Protein AF-A0A8H8M2W0-F1 (afdb_monomer_lite)

pLDDT: mean 71.43, std 18.28, range [34.75, 95.56]

Radius of gyration: 39.33 Å; chains: 1; bounding box: 121×61×101 Å

Secondary structure (DSSP, 8-state):
----------GGGS-HHHHHHHHIIIIIHHHHHHHHHHHHHH----S-HHHHHHHHHHHHTTS---HHHHHHHHHHHS-HHHHHHHHHTT--TTSTT--HHHHHHHHHHHHHHHHHHHHT----S---------------------TT-EEEEE-TTSPEEEEEEEEEEE-TTS-EEEEEEETT-SSEEE--GGG-EE--S----S--PPPPPPPP----PPPTTTTSSTTTTS--B-TTT--BSS-GGG-TT---------------------------

Foldseek 3Di:
DPPPPPPPPPVLVVDVVSVVVVCCVVPVLVVLLVVLVVCLQVAADDDALVVSVVSLVVSVVSYPDDQLVSLVSSLVRYDVQLVVVCVVVVNDSNDPPHGSVNSSVSSNVVRVVCVVVVVPPPDDDDPPDDDDDDDDDDPDPLDDDDQQFKKWAQDPVRDIWIWGFHDWDADPVRDIWTFTDTDPDPGTDTDHSVRIDTDPDPPPPDDDDDDDDDDDDDDDDDDPVPPPPVCPVQADAAPPPRDHDDHVVPDPPDDPDDDDDPPDPPDPPDDDDDDDDDDD

Structure (mmCIF, N/CA/C/O backbone):
data_AF-A0A8H8M2W0-F1
#
_entry.id   AF-A0A8H8M2W0-F1
#
loop_
_atom_site.group_PDB
_atom_site.id
_atom_site.type_symbol
_atom_site.label_atom_id
_atom_site.label_alt_id
_atom_site.label_comp_id
_atom_site.label_asym_id
_atom_site.label_entity_id
_atom_site.label_seq_id
_atom_site.pdbx_PDB_ins_code
_atom_site.Cartn_x
_atom_site.Cartn_y
_atom_site.Cartn_z
_atom_site.occupancy
_atom_site.B_iso_or_equiv
_atom_site.auth_seq_id
_atom_site.auth_comp_id
_atom_site.auth_asym_id
_atom_site.auth_atom_id
_atom_site.pdbx_PDB_model_num
ATOM 1 N N . MET A 1 1 ? 30.479 16.681 -42.643 1.00 39.28 1 MET A N 1
ATOM 2 C CA . MET A 1 1 ? 30.450 15.225 -42.399 1.00 39.28 1 MET A CA 1
ATOM 3 C C . MET A 1 1 ? 29.006 14.846 -42.140 1.00 39.28 1 MET A C 1
ATOM 5 O O . MET A 1 1 ? 28.590 14.703 -40.999 1.00 39.28 1 MET A O 1
ATOM 9 N N . GLU A 1 2 ? 28.217 14.818 -43.210 1.00 44.69 2 GLU A N 1
ATOM 10 C CA . GLU A 1 2 ? 26.864 14.272 -43.175 1.00 44.69 2 GLU A CA 1
ATOM 11 C C . GLU A 1 2 ? 27.028 12.756 -43.171 1.00 44.69 2 GLU A C 1
ATOM 13 O O . GLU A 1 2 ? 27.629 12.193 -44.086 1.00 44.69 2 GLU A O 1
ATOM 18 N N . HIS A 1 3 ? 26.615 12.109 -42.083 1.00 46.91 3 HIS A N 1
ATOM 19 C CA . HIS A 1 3 ? 26.623 10.659 -42.016 1.00 46.91 3 HIS A CA 1
ATOM 20 C C . HIS A 1 3 ? 25.597 10.141 -43.015 1.00 46.91 3 HIS A C 1
ATOM 22 O O . HIS A 1 3 ? 24.392 10.270 -42.814 1.00 46.91 3 HIS A O 1
ATOM 28 N N . ASP A 1 4 ? 26.122 9.579 -44.095 1.00 47.59 4 ASP A N 1
ATOM 29 C CA . ASP A 1 4 ? 25.435 8.744 -45.060 1.00 47.59 4 ASP A CA 1
ATOM 30 C C . ASP A 1 4 ? 24.719 7.624 -44.282 1.00 47.59 4 ASP A C 1
ATOM 32 O O . ASP A 1 4 ? 25.326 6.638 -43.852 1.00 47.59 4 ASP A O 1
ATOM 36 N N . ILE A 1 5 ? 23.428 7.825 -43.992 1.00 57.06 5 ILE A N 1
ATOM 37 C CA . ILE A 1 5 ? 22.546 6.796 -43.438 1.00 57.06 5 ILE A CA 1
ATOM 38 C C . ILE A 1 5 ? 22.305 5.828 -44.589 1.00 57.06 5 ILE A C 1
ATOM 40 O O . ILE A 1 5 ? 21.299 5.896 -45.299 1.00 57.06 5 ILE A O 1
ATOM 44 N N . LEU A 1 6 ? 23.293 4.964 -44.816 1.00 47.59 6 LEU A N 1
ATOM 45 C CA . LEU A 1 6 ? 23.221 3.881 -45.774 1.00 47.59 6 LEU A CA 1
ATOM 46 C C . LEU A 1 6 ? 21.911 3.140 -45.526 1.00 47.59 6 LEU A C 1
ATOM 48 O O . LEU A 1 6 ? 21.686 2.581 -44.451 1.00 47.59 6 LEU A O 1
ATOM 52 N N . ARG A 1 7 ? 21.052 3.160 -46.548 1.00 58.56 7 ARG A N 1
ATOM 53 C CA . ARG A 1 7 ? 19.853 2.334 -46.700 1.00 58.56 7 ARG A CA 1
ATOM 54 C C . ARG A 1 7 ? 20.254 0.856 -46.726 1.00 58.56 7 ARG A C 1
ATOM 56 O O . ARG A 1 7 ? 20.148 0.195 -47.755 1.00 58.56 7 ARG A O 1
ATOM 63 N N . GLN A 1 8 ? 20.758 0.328 -45.616 1.00 65.19 8 GLN A N 1
ATOM 64 C CA . GLN A 1 8 ? 20.873 -1.107 -45.436 1.00 65.19 8 GLN A CA 1
ATOM 65 C C . GLN A 1 8 ? 19.447 -1.644 -45.408 1.00 65.19 8 GLN A C 1
ATOM 67 O O . GLN A 1 8 ? 18.651 -1.260 -44.550 1.00 65.19 8 GLN A O 1
ATOM 72 N N . ALA A 1 9 ? 19.107 -2.469 -46.401 1.00 62.19 9 ALA A N 1
ATOM 73 C CA . ALA A 1 9 ? 17.847 -3.189 -46.417 1.00 62.19 9 ALA A CA 1
ATOM 74 C C . ALA A 1 9 ? 17.773 -3.988 -45.119 1.00 62.19 9 ALA A C 1
ATOM 76 O O . ALA A 1 9 ? 18.578 -4.886 -44.882 1.00 62.19 9 ALA A O 1
ATOM 77 N N . VAL A 1 10 ? 16.864 -3.574 -44.246 1.00 75.56 10 VAL A N 1
ATOM 78 C CA . VAL A 1 10 ? 16.735 -4.120 -42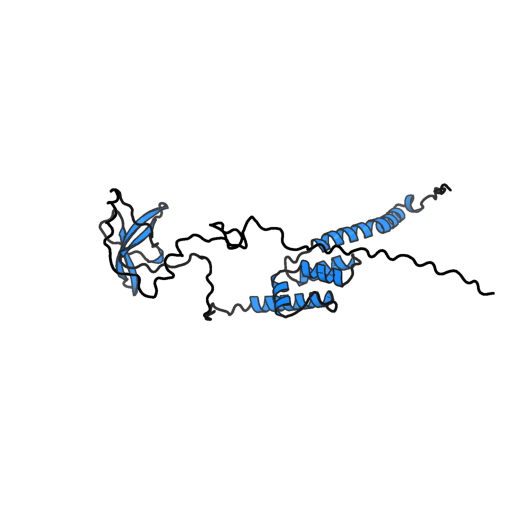.909 1.00 75.56 10 VAL A CA 1
ATOM 79 C C . VAL A 1 10 ? 16.148 -5.528 -43.056 1.00 75.56 10 VAL A C 1
ATOM 81 O O . VAL A 1 10 ? 14.972 -5.643 -43.403 1.00 75.56 10 VAL A O 1
ATOM 84 N N . PRO A 1 11 ? 16.921 -6.609 -42.829 1.00 74.75 11 PRO A N 1
ATOM 85 C CA . PRO A 1 11 ? 16.490 -7.960 -43.198 1.00 74.75 11 PRO A CA 1
ATOM 86 C C . PRO A 1 11 ? 15.238 -8.396 -42.434 1.00 74.75 11 PRO A C 1
ATOM 88 O O . PRO A 1 11 ? 14.405 -9.127 -42.959 1.00 74.75 11 PRO A O 1
ATOM 91 N N . TRP A 1 12 ? 15.070 -7.881 -41.211 1.00 73.19 12 TRP A N 1
ATOM 92 C CA . TRP A 1 12 ? 13.908 -8.163 -40.377 1.00 73.19 12 TRP A CA 1
ATOM 93 C C . TRP A 1 12 ? 12.625 -7.475 -40.834 1.00 73.19 12 TRP A C 1
ATOM 95 O O . TRP A 1 12 ? 11.558 -7.854 -40.377 1.00 73.19 12 TRP A O 1
ATOM 105 N N . LEU A 1 13 ? 12.684 -6.497 -41.741 1.00 78.94 13 LEU A N 1
ATOM 106 C CA . LEU A 1 13 ? 11.487 -5.816 -42.240 1.00 78.94 13 LEU A CA 1
ATOM 107 C C . LEU A 1 13 ? 10.768 -6.614 -43.343 1.00 78.94 13 LEU A C 1
ATOM 109 O O . LEU A 1 13 ? 9.626 -6.310 -43.679 1.00 78.94 13 LEU A O 1
ATOM 113 N N . HIS A 1 14 ? 11.432 -7.631 -43.901 1.00 82.12 14 HIS A N 1
ATOM 114 C CA . HIS A 1 14 ? 10.910 -8.480 -44.977 1.00 82.12 14 HIS A CA 1
ATOM 115 C C . HIS A 1 14 ? 10.469 -9.873 -44.504 1.00 82.12 14 HIS A C 1
ATOM 117 O O . HIS A 1 14 ? 9.910 -10.633 -45.291 1.00 82.12 14 HIS A O 1
ATOM 123 N N . ASP A 1 15 ? 10.673 -10.193 -43.225 1.00 86.12 15 ASP A N 1
ATOM 124 C CA . ASP A 1 15 ? 10.220 -11.429 -42.592 1.00 86.12 15 ASP A CA 1
ATOM 125 C C . ASP A 1 15 ? 9.450 -11.083 -41.315 1.00 86.12 15 ASP A C 1
ATOM 127 O O . ASP A 1 15 ? 9.986 -10.479 -40.387 1.00 86.12 15 ASP A O 1
ATOM 131 N N . VAL A 1 16 ? 8.177 -11.479 -41.270 1.00 85.50 16 VAL A N 1
ATOM 132 C CA . VAL A 1 16 ? 7.265 -11.196 -40.156 1.00 85.50 16 VAL A CA 1
ATOM 133 C C . VAL A 1 16 ? 7.772 -11.793 -38.836 1.00 85.50 16 VAL A C 1
ATOM 135 O O . VAL A 1 16 ? 7.595 -11.178 -37.787 1.00 85.50 16 VAL A O 1
ATOM 138 N N . ASN A 1 17 ? 8.438 -12.950 -38.855 1.00 86.94 17 ASN A N 1
ATOM 139 C CA . ASN A 1 17 ? 8.952 -13.581 -37.636 1.00 86.94 17 ASN A CA 1
ATOM 140 C C . ASN A 1 17 ? 10.194 -12.858 -37.106 1.00 86.94 17 ASN A C 1
ATOM 142 O O . ASN A 1 17 ? 10.297 -12.608 -35.903 1.00 86.94 17 ASN A O 1
ATOM 146 N N . LEU A 1 18 ? 11.119 -12.467 -37.991 1.00 85.75 18 LEU A N 1
ATOM 147 C CA . LEU A 1 18 ? 12.264 -11.639 -37.598 1.00 85.75 18 LEU A CA 1
ATOM 148 C C . LEU A 1 18 ? 11.810 -10.247 -37.136 1.00 85.75 18 LEU A C 1
ATOM 150 O O . LEU A 1 18 ? 12.369 -9.723 -36.171 1.00 85.75 18 LEU A O 1
ATOM 154 N N . PHE A 1 19 ? 10.791 -9.674 -37.788 1.00 87.50 19 PHE A N 1
ATOM 155 C CA . PHE A 1 19 ? 10.175 -8.412 -37.385 1.00 87.50 19 PHE A CA 1
ATOM 156 C C . PHE A 1 19 ? 9.677 -8.492 -35.951 1.00 87.50 19 PHE A C 1
ATOM 158 O O . PHE A 1 19 ? 10.085 -7.680 -35.128 1.00 87.50 19 PHE A O 1
ATOM 165 N N . TRP A 1 20 ? 8.834 -9.479 -35.630 1.00 85.19 20 TRP A N 1
ATOM 166 C CA . TRP A 1 20 ? 8.300 -9.625 -34.277 1.00 85.19 20 TRP A CA 1
ATOM 167 C C . TRP A 1 20 ? 9.388 -9.945 -33.254 1.00 85.19 20 TRP A C 1
ATOM 169 O O . TRP A 1 20 ? 9.313 -9.450 -32.136 1.00 85.19 20 TRP A O 1
ATOM 179 N N . THR A 1 21 ? 10.437 -10.674 -33.639 1.00 86.44 21 THR A N 1
ATOM 180 C CA . THR A 1 21 ? 11.579 -10.952 -32.755 1.00 86.44 21 THR A CA 1
ATOM 181 C C . THR A 1 21 ? 12.335 -9.675 -32.385 1.00 86.44 21 THR A C 1
ATOM 183 O O . THR A 1 21 ? 12.556 -9.411 -31.205 1.00 86.44 21 THR A O 1
ATOM 186 N N . GLU A 1 22 ? 12.716 -8.847 -33.364 1.00 84.44 22 GLU A N 1
ATOM 187 C CA . GLU A 1 22 ? 13.386 -7.568 -33.086 1.00 84.44 22 GLU A CA 1
ATOM 188 C C . GLU A 1 22 ? 12.423 -6.549 -32.457 1.00 84.44 22 GLU A C 1
ATOM 190 O O . GLU A 1 22 ? 12.821 -5.797 -31.571 1.00 84.44 22 GLU A O 1
ATOM 195 N N . PHE A 1 23 ? 11.141 -6.555 -32.824 1.00 83.50 23 PHE A N 1
ATOM 196 C CA . PHE A 1 23 ? 10.124 -5.708 -32.205 1.00 83.50 23 PHE A CA 1
ATOM 197 C C . PHE A 1 23 ? 9.925 -6.053 -30.725 1.00 83.50 23 PHE A C 1
ATOM 199 O O . PHE A 1 23 ? 9.951 -5.161 -29.882 1.00 83.50 23 PHE A O 1
ATOM 206 N N . GLU A 1 24 ? 9.774 -7.329 -30.372 1.00 84.12 24 GLU A N 1
ATOM 207 C CA . GLU A 1 24 ? 9.588 -7.758 -28.984 1.00 84.12 24 GLU A CA 1
ATOM 208 C C . GLU A 1 24 ? 10.872 -7.588 -28.161 1.00 84.12 24 GLU A C 1
ATOM 210 O O . GLU A 1 24 ? 10.817 -7.146 -27.014 1.00 84.12 24 GLU A O 1
ATOM 215 N N . LYS A 1 25 ? 12.039 -7.803 -28.772 1.00 83.00 25 LYS A N 1
ATOM 216 C CA . LYS A 1 25 ? 13.342 -7.497 -28.166 1.00 83.00 25 LYS A CA 1
ATOM 217 C C . LYS A 1 25 ? 13.518 -6.008 -27.863 1.00 83.00 25 LYS A C 1
ATOM 219 O O . LYS A 1 25 ? 14.114 -5.655 -26.852 1.00 83.00 25 LYS A O 1
ATOM 224 N N . ARG A 1 26 ? 13.028 -5.117 -28.733 1.00 77.38 26 ARG A N 1
ATOM 225 C CA . ARG A 1 26 ? 13.187 -3.661 -28.569 1.00 77.38 26 ARG A CA 1
ATOM 226 C C . ARG A 1 26 ? 12.085 -3.027 -27.730 1.00 77.38 26 ARG A C 1
ATOM 228 O O . ARG A 1 26 ? 12.383 -2.143 -26.942 1.00 77.38 26 ARG A O 1
ATOM 235 N N . PHE A 1 27 ? 10.837 -3.451 -27.891 1.00 72.31 27 PHE A N 1
ATOM 236 C CA . PHE A 1 27 ? 9.666 -2.816 -27.276 1.00 72.31 27 PHE A CA 1
ATOM 237 C C . PHE A 1 27 ? 8.963 -3.709 -26.249 1.00 72.31 27 PHE A C 1
ATOM 239 O O . PHE A 1 27 ? 8.374 -3.198 -25.299 1.00 72.31 27 PHE A O 1
ATOM 246 N N . GLY A 1 28 ? 9.059 -5.033 -26.376 1.00 73.00 28 GLY A N 1
ATOM 247 C CA . GLY A 1 28 ? 8.398 -5.979 -25.474 1.00 73.00 28 GLY A CA 1
ATOM 248 C C . GLY A 1 28 ? 8.949 -5.942 -24.049 1.00 73.00 28 GLY A C 1
ATOM 249 O O . GLY A 1 28 ? 8.175 -5.890 -23.091 1.00 73.00 28 GLY A O 1
ATOM 250 N N . GLU A 1 29 ? 10.272 -5.913 -23.883 1.00 67.38 29 GLU A N 1
ATOM 251 C CA . GLU A 1 29 ? 10.896 -5.832 -22.552 1.00 67.38 29 GLU A CA 1
ATOM 252 C C . GLU A 1 29 ? 10.730 -4.452 -21.908 1.00 67.38 29 GLU A C 1
ATOM 254 O O . GLU A 1 29 ? 10.427 -4.355 -20.717 1.00 67.38 29 GLU A O 1
ATOM 259 N N . ILE A 1 30 ? 10.840 -3.379 -22.698 1.00 72.50 30 ILE A N 1
ATOM 260 C CA . ILE A 1 30 ? 10.698 -2.000 -22.211 1.00 72.50 30 ILE A CA 1
ATOM 261 C C . ILE A 1 30 ? 9.280 -1.759 -21.687 1.00 72.50 30 ILE A C 1
ATOM 263 O O . ILE A 1 30 ? 9.099 -1.219 -20.592 1.00 72.50 30 ILE A O 1
ATOM 267 N N . ASP A 1 31 ? 8.257 -2.198 -22.417 1.00 77.75 31 ASP A N 1
ATOM 268 C CA . ASP A 1 31 ? 6.873 -2.044 -21.976 1.00 77.75 31 ASP A CA 1
ATOM 269 C C . ASP A 1 31 ? 6.564 -2.899 -20.745 1.00 77.75 31 ASP A C 1
ATOM 271 O O . ASP A 1 31 ? 5.819 -2.462 -19.865 1.00 77.75 31 ASP A O 1
ATOM 275 N N . ARG A 1 32 ? 7.143 -4.102 -20.636 1.00 82.25 32 ARG A N 1
ATOM 276 C CA . ARG A 1 32 ? 6.993 -4.954 -19.445 1.00 82.25 32 ARG A CA 1
ATOM 277 C C . ARG A 1 32 ? 7.653 -4.318 -18.223 1.00 82.25 32 ARG A C 1
ATOM 279 O O . ARG A 1 32 ? 6.986 -4.178 -17.200 1.00 82.25 32 ARG A O 1
ATOM 286 N N . ALA A 1 33 ? 8.898 -3.857 -18.337 1.00 85.31 33 ALA A N 1
ATOM 287 C CA . ALA A 1 33 ? 9.637 -3.224 -17.244 1.00 85.31 33 ALA A CA 1
ATOM 288 C C . ALA A 1 33 ? 9.006 -1.891 -16.808 1.00 85.31 33 ALA A C 1
ATOM 290 O O . ALA A 1 33 ? 8.845 -1.628 -15.617 1.00 85.31 33 ALA A O 1
ATOM 291 N N . THR A 1 34 ? 8.570 -1.050 -17.750 1.00 85.19 34 THR A N 1
ATOM 292 C CA . THR A 1 34 ? 7.905 0.225 -17.425 1.00 85.19 34 THR A CA 1
ATOM 293 C C . THR A 1 34 ? 6.531 0.020 -16.785 1.00 85.19 34 THR A C 1
ATOM 295 O O . THR A 1 34 ? 6.179 0.740 -15.843 1.00 85.19 34 THR A O 1
ATOM 298 N N . LYS A 1 35 ? 5.754 -0.974 -17.237 1.00 89.19 35 LYS A N 1
ATOM 299 C CA . LYS A 1 35 ? 4.501 -1.380 -16.578 1.00 89.19 35 LYS A CA 1
ATOM 300 C C . LYS A 1 35 ? 4.772 -1.941 -15.184 1.00 89.19 35 LYS A C 1
ATOM 302 O O . LYS A 1 35 ? 4.093 -1.529 -14.242 1.00 89.19 35 LYS A O 1
ATOM 307 N N . ALA A 1 36 ? 5.774 -2.809 -15.040 1.00 88.81 36 ALA A N 1
ATOM 308 C CA . ALA A 1 36 ? 6.184 -3.364 -13.755 1.00 88.81 36 ALA A CA 1
ATOM 309 C C . ALA A 1 36 ? 6.599 -2.256 -12.781 1.00 88.81 36 ALA A C 1
ATOM 311 O O . ALA A 1 36 ? 6.101 -2.225 -11.665 1.00 88.81 36 ALA A O 1
ATOM 312 N N . LEU A 1 37 ? 7.381 -1.270 -13.229 1.00 89.62 37 LEU A N 1
ATOM 313 C CA . LEU A 1 37 ? 7.767 -0.093 -12.446 1.00 89.62 37 LEU A CA 1
ATOM 314 C C . LEU A 1 37 ? 6.577 0.733 -11.966 1.00 89.62 37 LEU A C 1
ATOM 316 O O . LEU A 1 37 ? 6.505 1.103 -10.792 1.00 89.62 37 LEU A O 1
ATOM 320 N N . LYS A 1 38 ? 5.644 1.055 -12.870 1.00 91.25 38 LYS A N 1
ATOM 321 C CA . LYS A 1 38 ? 4.430 1.800 -12.506 1.00 91.25 38 LYS A CA 1
ATOM 322 C C . LYS A 1 38 ? 3.638 1.036 -11.452 1.00 91.25 38 LYS A C 1
ATOM 324 O O . LYS A 1 38 ? 3.218 1.629 -10.460 1.00 91.25 38 LYS A O 1
ATOM 329 N N . LYS A 1 39 ? 3.493 -0.277 -11.641 1.00 92.25 39 LYS A N 1
ATOM 330 C CA . LYS A 1 39 ? 2.784 -1.144 -10.705 1.00 92.25 39 LYS A CA 1
ATOM 331 C C . LYS A 1 39 ? 3.505 -1.218 -9.357 1.00 92.25 39 LYS A C 1
ATOM 333 O O . LYS A 1 39 ? 2.862 -0.950 -8.349 1.00 92.25 39 LYS A O 1
ATOM 338 N N . LEU A 1 40 ? 4.821 -1.443 -9.352 1.00 93.38 40 LEU A N 1
ATOM 339 C CA . LEU A 1 40 ? 5.689 -1.525 -8.172 1.00 93.38 40 LEU A CA 1
ATOM 340 C C . LEU A 1 40 ? 5.610 -0.255 -7.312 1.00 93.38 40 LEU A C 1
ATOM 342 O O . LEU A 1 40 ? 5.425 -0.342 -6.105 1.00 93.38 40 LEU A O 1
ATOM 346 N N . LYS A 1 41 ? 5.644 0.935 -7.929 1.00 90.94 41 LYS A N 1
ATOM 347 C CA . LYS A 1 41 ? 5.517 2.224 -7.215 1.00 90.94 41 LYS A CA 1
ATOM 348 C C . LYS A 1 41 ? 4.140 2.446 -6.587 1.00 90.94 41 LYS A C 1
ATOM 350 O O . LYS A 1 41 ? 4.022 3.160 -5.595 1.00 90.94 41 LYS A O 1
ATOM 355 N N . SER A 1 42 ? 3.097 1.880 -7.189 1.00 92.75 42 SER A N 1
ATOM 356 C CA . SER A 1 42 ? 1.718 1.962 -6.691 1.00 92.75 42 SER A CA 1
ATOM 357 C C . SER A 1 42 ? 1.316 0.778 -5.807 1.00 92.75 42 SER A C 1
ATOM 359 O O . SER A 1 42 ? 0.188 0.750 -5.309 1.00 92.75 42 SER A O 1
ATOM 361 N N . LEU A 1 43 ? 2.210 -0.201 -5.631 1.00 93.31 43 LEU A N 1
ATOM 362 C CA . LEU A 1 43 ? 1.915 -1.439 -4.932 1.00 93.31 43 LEU A CA 1
ATOM 363 C C . LEU A 1 43 ? 1.745 -1.159 -3.440 1.00 93.31 43 LEU A C 1
ATOM 365 O O . LEU A 1 43 ? 2.563 -0.494 -2.806 1.00 93.31 43 LEU A O 1
ATOM 369 N N . LYS A 1 44 ? 0.646 -1.660 -2.884 1.00 93.81 44 LYS A N 1
ATOM 370 C CA . LYS A 1 44 ? 0.324 -1.566 -1.463 1.00 93.81 44 LYS A CA 1
ATOM 371 C C . LYS A 1 44 ? -0.290 -2.879 -1.017 1.00 93.81 44 LYS A C 1
ATOM 373 O O . LYS A 1 44 ? -1.070 -3.472 -1.764 1.00 93.81 44 LYS A O 1
ATOM 378 N N . GLN A 1 45 ? 0.019 -3.294 0.202 1.00 92.56 45 GLN A N 1
ATOM 379 C CA . GLN A 1 45 ? -0.549 -4.488 0.804 1.00 92.56 45 GLN A CA 1
ATOM 380 C C . GLN A 1 45 ? -2.064 -4.314 0.998 1.00 92.56 45 GLN A C 1
ATOM 382 O O . GLN A 1 45 ? -2.513 -3.451 1.754 1.00 92.56 45 GLN A O 1
ATOM 387 N N . LYS A 1 46 ? -2.861 -5.148 0.319 1.00 89.19 46 LYS A N 1
ATOM 388 C CA . LYS A 1 46 ? -4.332 -5.174 0.443 1.00 89.19 46 LYS A CA 1
ATOM 389 C C . LYS A 1 46 ? -4.801 -6.323 1.340 1.00 89.19 46 LYS A C 1
ATOM 391 O O . LYS A 1 46 ? -5.568 -6.098 2.274 1.00 89.19 46 LYS A O 1
ATOM 396 N N . SER A 1 47 ? -4.300 -7.529 1.088 1.00 82.75 47 SER A N 1
ATOM 397 C CA . SER A 1 47 ? -4.639 -8.771 1.794 1.00 82.75 47 SER A CA 1
ATOM 398 C C . SER A 1 47 ? -3.530 -9.165 2.788 1.00 82.75 47 SER A C 1
ATOM 400 O O . SER A 1 47 ? -3.145 -8.333 3.624 1.00 82.75 47 SER A O 1
ATOM 402 N N . SER A 1 48 ? -3.052 -10.412 2.717 1.00 91.19 48 SER A N 1
ATOM 403 C CA . SER A 1 48 ? -1.945 -10.960 3.506 1.00 91.19 48 SER A CA 1
ATOM 404 C C . SER A 1 48 ? -0.602 -10.372 3.058 1.00 91.19 48 SER A C 1
ATOM 406 O O . SER A 1 48 ? -0.460 -9.864 1.938 1.00 91.19 48 SER A O 1
ATOM 408 N N . VAL A 1 49 ? 0.393 -10.416 3.945 1.00 93.19 49 VAL A N 1
ATOM 409 C CA . VAL A 1 49 ? 1.774 -10.062 3.599 1.00 93.19 49 VAL A CA 1
ATOM 410 C C . VAL A 1 49 ? 2.325 -11.004 2.540 1.00 93.19 49 VAL A C 1
ATOM 412 O O . VAL A 1 49 ? 3.031 -10.545 1.648 1.00 93.19 49 VAL A O 1
ATOM 415 N N . GLN A 1 50 ? 1.976 -12.288 2.585 1.00 92.81 50 GLN A N 1
ATOM 416 C CA . GLN A 1 50 ? 2.510 -13.284 1.659 1.00 92.81 50 GLN A CA 1
ATOM 417 C C . GLN A 1 50 ? 2.121 -12.989 0.201 1.00 92.81 50 GLN A C 1
ATOM 419 O O . GLN A 1 50 ? 2.985 -12.976 -0.680 1.00 92.81 50 GLN A O 1
ATOM 424 N N . ASP A 1 51 ? 0.852 -12.652 -0.048 1.00 93.69 51 ASP A N 1
ATOM 425 C CA . ASP A 1 51 ? 0.381 -12.223 -1.373 1.00 93.69 51 ASP A CA 1
ATOM 426 C C . ASP A 1 51 ? 1.151 -10.988 -1.856 1.00 93.69 51 ASP A C 1
ATOM 428 O O . ASP A 1 51 ? 1.625 -10.925 -2.990 1.00 93.69 51 ASP A O 1
ATOM 432 N N . TYR A 1 52 ? 1.323 -10.007 -0.967 1.00 95.56 52 TYR A N 1
ATOM 433 C CA . TYR A 1 52 ? 2.037 -8.775 -1.282 1.00 95.56 52 TYR A CA 1
ATOM 434 C C . TYR A 1 52 ? 3.520 -9.021 -1.591 1.00 95.56 52 TYR A C 1
ATOM 436 O O . TYR A 1 52 ? 4.045 -8.437 -2.537 1.00 95.56 52 TYR A O 1
ATOM 444 N N . VAL A 1 53 ? 4.190 -9.901 -0.842 1.00 94.88 53 VAL A N 1
ATOM 445 C CA . VAL A 1 53 ? 5.599 -10.266 -1.059 1.00 94.88 53 VAL A CA 1
ATOM 446 C C . VAL A 1 53 ? 5.784 -10.927 -2.419 1.00 94.88 53 VAL A C 1
ATOM 448 O O . VAL A 1 53 ? 6.672 -10.523 -3.168 1.00 94.88 53 VAL A O 1
ATOM 451 N N . THR A 1 54 ? 4.940 -11.900 -2.767 1.00 94.75 54 THR A N 1
ATOM 452 C CA . THR A 1 54 ? 5.042 -12.591 -4.063 1.00 94.75 54 THR A CA 1
ATOM 453 C C . THR A 1 54 ? 4.815 -11.633 -5.233 1.00 94.75 54 THR A C 1
ATOM 455 O O . THR A 1 54 ? 5.594 -11.627 -6.189 1.00 94.75 54 THR A O 1
ATOM 458 N N . GLU A 1 55 ? 3.813 -10.753 -5.139 1.00 93.56 55 GLU A N 1
ATOM 459 C CA . GLU A 1 55 ? 3.563 -9.739 -6.162 1.00 93.56 55 GLU A CA 1
ATOM 460 C C . GLU A 1 55 ? 4.732 -8.745 -6.257 1.00 93.56 55 GLU A C 1
ATOM 462 O O . GLU A 1 55 ? 5.195 -8.446 -7.360 1.00 93.56 55 GLU A O 1
ATOM 467 N N . PHE A 1 56 ? 5.272 -8.294 -5.123 1.00 94.94 56 PHE A N 1
ATOM 468 C CA . PHE A 1 56 ? 6.419 -7.388 -5.082 1.00 94.94 56 PHE A CA 1
ATOM 469 C C . PHE A 1 56 ? 7.668 -8.010 -5.717 1.00 94.94 56 PHE A C 1
ATOM 471 O O . PHE A 1 56 ? 8.278 -7.386 -6.582 1.00 94.94 56 PHE A O 1
ATOM 478 N N . GLN A 1 57 ? 8.023 -9.245 -5.347 1.00 93.38 57 GLN A N 1
ATOM 479 C CA . GLN A 1 57 ? 9.183 -9.957 -5.893 1.00 93.38 57 GLN A CA 1
ATOM 480 C C . GLN A 1 57 ? 9.031 -10.226 -7.394 1.00 93.38 57 GLN A C 1
ATOM 482 O O . GLN A 1 57 ? 9.984 -10.036 -8.149 1.00 93.38 57 GLN A O 1
ATOM 487 N N . SER A 1 58 ? 7.824 -10.585 -7.850 1.00 93.00 58 SER A N 1
ATOM 488 C CA . SER A 1 58 ? 7.554 -10.785 -9.278 1.00 93.00 58 SER A CA 1
ATOM 489 C C . SER A 1 58 ? 7.780 -9.509 -10.093 1.00 93.00 58 SER A C 1
ATOM 491 O O . SER A 1 58 ? 8.347 -9.560 -11.178 1.00 93.00 58 SER A O 1
ATOM 493 N N . LEU A 1 59 ? 7.382 -8.349 -9.560 1.00 92.25 59 LEU A N 1
ATOM 494 C CA . LEU A 1 59 ? 7.553 -7.059 -10.223 1.00 92.25 59 LEU A CA 1
ATOM 495 C C . LEU A 1 59 ? 8.992 -6.553 -10.118 1.00 92.25 59 LEU A C 1
ATOM 497 O O . LEU A 1 59 ? 9.495 -5.980 -11.080 1.00 92.25 59 LEU A O 1
ATOM 501 N N . ALA A 1 60 ? 9.653 -6.787 -8.983 1.00 91.69 60 ALA A N 1
ATOM 502 C CA . ALA A 1 60 ? 11.052 -6.442 -8.770 1.00 91.69 60 ALA A CA 1
ATOM 503 C C . ALA A 1 60 ? 11.985 -7.222 -9.709 1.00 91.69 60 ALA A C 1
ATOM 505 O O . ALA A 1 60 ? 12.964 -6.657 -10.173 1.00 91.69 60 ALA A O 1
ATOM 506 N N . ALA A 1 61 ? 11.653 -8.465 -10.078 1.00 90.44 61 ALA A N 1
ATOM 507 C CA . ALA A 1 61 ? 12.449 -9.255 -11.023 1.00 90.44 61 ALA A CA 1
ATOM 508 C C . ALA A 1 61 ? 12.567 -8.614 -12.420 1.00 90.44 61 ALA A C 1
ATOM 510 O O . ALA A 1 61 ? 13.559 -8.819 -13.114 1.00 90.44 61 ALA A O 1
ATOM 511 N N . TYR A 1 62 ? 11.574 -7.818 -12.833 1.00 87.69 62 TYR A N 1
ATOM 512 C CA . TYR A 1 62 ? 11.595 -7.091 -14.110 1.00 87.69 62 TYR A CA 1
ATOM 513 C C . TYR A 1 62 ? 12.256 -5.710 -14.011 1.00 87.69 62 TYR A C 1
ATOM 515 O O . TYR A 1 62 ? 12.298 -4.973 -14.999 1.00 87.69 62 TYR A O 1
ATOM 523 N N . VAL A 1 63 ? 12.722 -5.318 -12.824 1.00 87.88 63 VAL A N 1
ATOM 524 C CA . VAL A 1 63 ? 13.217 -3.974 -12.533 1.00 87.88 63 VAL A CA 1
ATOM 525 C C . VAL A 1 63 ? 14.623 -4.052 -11.948 1.00 87.88 63 VAL A C 1
ATOM 527 O O . VAL A 1 63 ? 14.831 -4.573 -10.862 1.00 87.88 63 VAL A O 1
ATOM 530 N N . ASN A 1 64 ? 15.589 -3.429 -12.622 1.00 85.88 64 ASN A N 1
ATOM 531 C CA . ASN A 1 64 ? 16.977 -3.352 -12.155 1.00 85.88 64 ASN A CA 1
ATOM 532 C C . ASN A 1 64 ? 17.155 -2.254 -11.091 1.00 85.88 64 ASN A C 1
ATOM 534 O O . ASN A 1 64 ? 17.820 -1.248 -11.335 1.00 85.88 64 ASN A O 1
ATOM 538 N N . TYR A 1 65 ? 16.493 -2.392 -9.942 1.00 89.06 65 TYR A N 1
ATOM 539 C CA . TYR A 1 65 ? 16.656 -1.483 -8.804 1.00 89.06 65 TYR A CA 1
ATOM 540 C C . TYR A 1 65 ? 17.620 -2.049 -7.770 1.00 89.06 65 TYR A C 1
ATOM 542 O O . TYR A 1 65 ? 17.726 -3.259 -7.597 1.00 89.06 65 TYR A O 1
ATOM 550 N N . ASP A 1 66 ? 18.292 -1.136 -7.073 1.00 91.81 66 ASP A N 1
ATOM 551 C CA . ASP A 1 66 ? 19.156 -1.475 -5.951 1.00 91.81 66 ASP A CA 1
ATOM 552 C C . ASP A 1 66 ? 18.347 -2.016 -4.761 1.00 91.81 66 ASP A C 1
ATOM 554 O O . ASP A 1 66 ? 17.186 -1.637 -4.561 1.00 91.81 66 ASP A O 1
ATOM 558 N N . ASP A 1 67 ? 18.965 -2.875 -3.950 1.00 90.25 67 ASP A N 1
ATOM 559 C CA . ASP A 1 67 ? 18.299 -3.541 -2.825 1.00 90.25 67 ASP A CA 1
ATOM 560 C C . ASP A 1 67 ? 17.768 -2.528 -1.800 1.00 90.25 67 ASP A C 1
ATOM 562 O O . ASP A 1 67 ? 16.629 -2.646 -1.346 1.00 90.25 67 ASP A O 1
ATOM 566 N N . LEU A 1 68 ? 18.522 -1.457 -1.526 1.00 90.69 68 LEU A N 1
ATOM 567 C CA . LEU A 1 68 ? 18.091 -0.375 -0.634 1.00 90.69 68 LEU A CA 1
ATOM 568 C C . LEU A 1 68 ? 16.850 0.352 -1.171 1.00 90.69 68 LEU A C 1
ATOM 570 O O . LEU A 1 68 ? 15.936 0.698 -0.417 1.00 90.69 68 LEU A O 1
ATOM 574 N N . ALA A 1 69 ? 16.777 0.553 -2.489 1.00 92.38 69 ALA A N 1
ATOM 575 C CA . ALA A 1 69 ? 15.620 1.173 -3.124 1.00 92.38 69 ALA A CA 1
ATOM 576 C C . ALA A 1 69 ? 14.395 0.245 -3.081 1.00 92.38 69 ALA A C 1
ATOM 578 O O . ALA A 1 69 ? 13.281 0.701 -2.804 1.00 92.38 69 ALA A O 1
ATOM 579 N N . LEU A 1 70 ? 14.589 -1.056 -3.326 1.00 92.50 70 LEU A N 1
ATOM 580 C CA . LEU A 1 70 ? 13.535 -2.066 -3.221 1.00 92.50 70 LEU A CA 1
ATOM 581 C C . LEU A 1 70 ? 13.018 -2.180 -1.786 1.00 92.50 70 LEU A C 1
ATOM 583 O O . LEU A 1 70 ? 11.807 -2.155 -1.578 1.00 92.50 70 LEU A O 1
ATOM 587 N N . ARG A 1 71 ? 13.914 -2.205 -0.799 1.00 93.00 71 ARG A N 1
ATOM 588 C CA . ARG A 1 71 ? 13.591 -2.194 0.630 1.00 93.00 71 ARG A CA 1
ATOM 589 C C . ARG A 1 71 ? 12.686 -1.024 1.000 1.00 93.00 71 ARG A C 1
ATOM 591 O O . ARG A 1 71 ? 11.624 -1.219 1.592 1.00 93.00 71 ARG A O 1
ATOM 598 N N . ASP A 1 72 ? 13.077 0.190 0.625 1.00 92.25 72 ASP A N 1
ATOM 599 C CA . ASP A 1 72 ? 12.324 1.399 0.953 1.00 92.25 72 ASP A CA 1
ATOM 600 C C . ASP A 1 72 ? 10.944 1.420 0.277 1.00 92.25 72 ASP A C 1
ATOM 602 O O . ASP A 1 72 ? 9.960 1.874 0.871 1.00 92.25 72 ASP A O 1
ATOM 606 N N . MET A 1 73 ? 10.843 0.927 -0.963 1.00 92.31 73 MET A N 1
ATOM 607 C CA . MET A 1 73 ? 9.557 0.789 -1.655 1.00 92.31 73 MET A CA 1
ATOM 608 C C . MET A 1 73 ? 8.673 -0.278 -1.010 1.00 92.31 73 MET A C 1
ATOM 610 O O . MET A 1 73 ? 7.489 -0.019 -0.780 1.00 92.31 73 MET A O 1
ATOM 614 N N . PHE A 1 74 ? 9.248 -1.433 -0.669 1.00 94.25 74 PHE A N 1
ATOM 615 C CA . PHE A 1 74 ? 8.550 -2.517 0.010 1.00 94.25 74 PHE A CA 1
ATOM 616 C C . PHE A 1 74 ? 7.970 -2.028 1.337 1.00 94.25 74 PHE A C 1
ATOM 618 O O . PHE A 1 74 ? 6.762 -2.147 1.558 1.00 94.25 74 PHE A O 1
ATOM 625 N N . TYR A 1 75 ? 8.801 -1.382 2.164 1.00 93.38 75 TYR A N 1
ATOM 626 C CA . TYR A 1 75 ? 8.395 -0.840 3.456 1.00 93.38 75 TYR A CA 1
ATOM 627 C C . TYR A 1 75 ? 7.281 0.199 3.323 1.00 93.38 75 TYR A C 1
ATOM 629 O O . TYR A 1 75 ? 6.310 0.152 4.072 1.00 93.38 75 TYR A O 1
ATOM 637 N N . LYS A 1 76 ? 7.349 1.113 2.345 1.00 92.62 76 LYS A N 1
ATOM 638 C CA . LYS A 1 76 ? 6.288 2.114 2.120 1.00 92.62 76 LYS A CA 1
ATOM 639 C C . LYS A 1 76 ? 4.928 1.473 1.828 1.00 92.62 76 LYS A C 1
ATOM 641 O O . LYS A 1 76 ? 3.919 1.988 2.319 1.00 92.62 76 LYS A O 1
ATOM 646 N N . GLY A 1 77 ? 4.902 0.376 1.072 1.00 93.12 77 GLY A N 1
ATOM 647 C CA . GLY A 1 77 ? 3.675 -0.320 0.676 1.00 93.12 77 GLY A CA 1
ATOM 648 C C . GLY A 1 77 ? 3.082 -1.273 1.724 1.00 93.12 77 GLY A C 1
ATOM 649 O O . GLY A 1 77 ? 1.924 -1.662 1.566 1.00 93.12 77 GLY A O 1
ATOM 650 N N . LEU A 1 78 ? 3.807 -1.614 2.798 1.00 94.44 78 LEU A N 1
ATOM 651 C CA . LEU A 1 78 ? 3.297 -2.449 3.900 1.00 94.44 78 LEU A CA 1
ATOM 652 C C . LEU A 1 78 ? 2.152 -1.774 4.678 1.00 94.44 78 LEU A C 1
ATOM 654 O O . LEU A 1 78 ? 2.076 -0.542 4.750 1.00 94.44 78 LEU A O 1
ATOM 658 N N . LYS A 1 79 ? 1.284 -2.572 5.314 1.00 93.81 79 LYS A N 1
ATOM 659 C CA . LYS A 1 79 ? 0.265 -2.066 6.250 1.00 93.81 79 LYS A CA 1
ATOM 660 C C . LYS A 1 79 ? 0.904 -1.443 7.489 1.00 93.81 79 LYS A C 1
ATOM 662 O O . LYS A 1 79 ? 1.954 -1.878 7.961 1.00 93.81 79 LYS A O 1
ATOM 667 N N . ASP A 1 80 ? 0.218 -0.449 8.044 1.00 91.62 80 ASP A N 1
ATOM 668 C CA . ASP A 1 80 ? 0.701 0.277 9.217 1.00 91.62 80 ASP A CA 1
ATOM 669 C C . ASP A 1 80 ? 0.811 -0.626 10.447 1.00 91.62 80 ASP A C 1
ATOM 671 O O . ASP A 1 80 ? 1.769 -0.490 11.190 1.00 91.62 80 ASP A O 1
ATOM 675 N N . GLU A 1 81 ? -0.071 -1.610 10.622 1.00 91.12 81 GLU A N 1
ATOM 676 C CA . GLU A 1 81 ? 0.012 -2.582 11.725 1.00 91.12 81 GLU A CA 1
ATOM 677 C C . GLU A 1 81 ? 1.360 -3.314 11.755 1.00 91.12 81 GLU A C 1
ATOM 679 O O . GLU A 1 81 ? 2.004 -3.407 12.800 1.00 91.12 81 GLU A O 1
ATOM 684 N N . ILE A 1 82 ? 1.839 -3.749 10.588 1.00 91.62 82 ILE A N 1
ATOM 685 C CA . ILE A 1 82 ? 3.125 -4.439 10.462 1.00 91.62 82 ILE A CA 1
ATOM 686 C C . ILE A 1 82 ? 4.277 -3.463 10.673 1.00 91.62 82 ILE A C 1
ATOM 688 O O . ILE A 1 82 ? 5.218 -3.784 11.391 1.00 91.62 82 ILE A O 1
ATOM 692 N N . LYS A 1 83 ? 4.191 -2.247 10.118 1.00 92.00 83 LYS A N 1
ATOM 693 C CA . LYS A 1 83 ? 5.195 -1.195 10.354 1.00 92.00 83 LYS A CA 1
ATOM 694 C C . LYS A 1 83 ? 5.319 -0.857 11.842 1.00 92.00 83 LYS A C 1
ATOM 696 O O . LYS A 1 83 ? 6.428 -0.727 12.351 1.00 92.00 83 LYS A O 1
ATOM 701 N N . MET A 1 84 ? 4.195 -0.744 12.550 1.00 89.62 84 MET A N 1
ATOM 702 C CA . MET A 1 84 ? 4.167 -0.469 13.988 1.00 89.62 84 MET A CA 1
ATOM 703 C C . MET A 1 84 ? 4.754 -1.633 14.786 1.00 89.62 84 MET A C 1
ATOM 705 O O . MET A 1 84 ? 5.533 -1.401 15.706 1.00 89.62 84 MET A O 1
ATOM 709 N N . ALA A 1 85 ? 4.443 -2.877 14.416 1.00 89.38 85 ALA A N 1
ATOM 710 C CA . ALA A 1 85 ? 5.036 -4.055 15.042 1.00 89.38 85 ALA A CA 1
ATOM 711 C C . ALA A 1 85 ? 6.553 -4.155 14.787 1.00 89.38 85 ALA A C 1
ATOM 713 O O . ALA A 1 85 ? 7.299 -4.459 15.716 1.00 89.38 85 ALA A O 1
ATOM 714 N N . MET A 1 86 ? 7.029 -3.823 13.579 1.00 89.62 86 MET A N 1
ATOM 715 C CA . MET A 1 86 ? 8.464 -3.739 13.269 1.00 89.62 86 MET A CA 1
ATOM 716 C C . MET A 1 86 ? 9.161 -2.696 14.146 1.00 89.62 86 MET A C 1
ATOM 718 O O . MET A 1 86 ? 10.157 -3.005 14.799 1.00 89.62 86 MET A O 1
ATOM 722 N N . LEU A 1 87 ? 8.600 -1.484 14.223 1.00 88.25 87 LEU A N 1
ATOM 723 C CA . LEU A 1 87 ? 9.126 -0.401 15.060 1.00 88.25 87 LEU A CA 1
ATOM 724 C C . LEU A 1 87 ? 9.112 -0.768 16.550 1.00 88.25 87 LEU A C 1
ATOM 726 O O . LEU A 1 87 ? 10.079 -0.504 17.260 1.00 88.25 87 LEU A O 1
ATOM 730 N N . SER A 1 88 ? 8.043 -1.412 17.028 1.00 88.00 88 SER A N 1
ATOM 731 C CA . SER A 1 88 ? 7.927 -1.867 18.419 1.00 88.00 88 SER A CA 1
ATOM 732 C C . SER A 1 88 ? 8.978 -2.910 18.783 1.00 88.00 88 SER A C 1
ATOM 734 O O . SER A 1 88 ? 9.382 -2.990 19.940 1.00 88.00 88 SER A O 1
ATOM 736 N N . GLN A 1 89 ? 9.401 -3.726 17.822 1.00 85.00 89 GLN A N 1
ATOM 737 C CA . GLN A 1 89 ? 10.437 -4.739 18.007 1.00 85.00 89 GLN A CA 1
ATOM 738 C C . GLN A 1 89 ? 11.848 -4.171 17.784 1.00 85.00 89 GLN A C 1
ATOM 740 O O . GLN A 1 89 ? 12.793 -4.948 17.673 1.00 85.00 89 GLN A O 1
ATOM 745 N N . LEU A 1 90 ? 11.986 -2.837 17.732 1.00 80.50 90 LEU A N 1
ATOM 746 C CA . LEU A 1 90 ? 13.247 -2.114 17.538 1.00 80.50 90 LEU A CA 1
ATOM 747 C C . LEU A 1 90 ? 13.981 -2.508 16.250 1.00 80.50 90 LEU A C 1
ATOM 749 O O . LEU A 1 90 ? 15.206 -2.474 16.186 1.00 80.50 90 LEU A O 1
ATOM 753 N N . PHE A 1 91 ? 13.230 -2.889 15.219 1.00 85.25 91 PHE A N 1
ATOM 754 C CA . PHE A 1 91 ? 13.795 -3.180 13.913 1.00 85.25 91 PHE A CA 1
ATOM 755 C C . PHE A 1 91 ? 13.930 -1.879 13.116 1.00 85.25 91 PHE A C 1
ATOM 757 O O . PHE A 1 91 ? 12.924 -1.315 12.672 1.00 85.25 91 PHE A O 1
ATOM 764 N N . ASP A 1 92 ? 15.163 -1.392 12.945 1.00 82.50 92 ASP A N 1
ATOM 765 C CA . ASP A 1 92 ? 15.422 -0.215 12.120 1.00 82.50 92 ASP A CA 1
ATOM 766 C C . ASP A 1 92 ? 15.553 -0.605 10.640 1.00 82.50 92 ASP A C 1
ATOM 768 O O . ASP A 1 92 ? 16.535 -1.175 10.159 1.00 82.50 92 ASP A O 1
ATOM 772 N N . VAL A 1 93 ? 14.499 -0.283 9.895 1.00 82.12 93 VAL A N 1
ATOM 773 C CA . VAL A 1 93 ? 14.420 -0.520 8.452 1.00 82.12 93 VAL A CA 1
ATOM 774 C C . VAL A 1 93 ? 15.379 0.388 7.676 1.00 82.12 93 VAL A C 1
ATOM 776 O O . VAL A 1 93 ? 15.735 0.067 6.545 1.00 82.12 93 VAL A O 1
ATOM 779 N N . LYS A 1 94 ? 15.788 1.527 8.248 1.00 82.31 94 LYS A N 1
ATOM 780 C CA . LYS A 1 94 ? 16.632 2.520 7.572 1.00 82.31 94 LYS A CA 1
ATOM 781 C C . LYS A 1 94 ? 18.121 2.274 7.751 1.00 82.31 94 LYS A C 1
ATOM 783 O O . LYS A 1 94 ? 18.899 2.925 7.056 1.00 82.31 94 LYS A O 1
ATOM 788 N N . ASP A 1 95 ? 18.514 1.341 8.609 1.00 86.00 95 ASP A N 1
ATOM 789 C CA . ASP A 1 95 ? 19.913 0.961 8.753 1.00 86.00 95 ASP A CA 1
ATOM 790 C C . ASP A 1 95 ? 20.493 0.504 7.413 1.00 86.00 95 ASP A C 1
ATOM 792 O O . ASP A 1 95 ? 19.881 -0.266 6.669 1.00 86.00 95 ASP A O 1
ATOM 796 N N . ASN A 1 96 ? 21.709 0.949 7.098 1.00 79.38 96 ASN A N 1
ATOM 797 C CA . ASN A 1 96 ? 22.392 0.559 5.859 1.00 79.38 96 ASN A CA 1
ATOM 798 C C . ASN A 1 96 ? 22.721 -0.944 5.811 1.00 79.38 96 ASN A C 1
ATOM 800 O O . ASN A 1 96 ? 22.986 -1.473 4.738 1.00 79.38 96 ASN A O 1
ATOM 804 N N . SER A 1 97 ? 22.705 -1.627 6.962 1.00 82.38 97 SER A N 1
ATOM 805 C CA . SER A 1 97 ? 22.895 -3.078 7.059 1.00 82.38 97 SER A CA 1
ATOM 806 C C . SER A 1 97 ? 21.616 -3.878 6.790 1.00 82.38 97 SER A C 1
ATOM 808 O O . SER A 1 97 ? 21.696 -5.094 6.626 1.00 82.38 97 SER A O 1
ATOM 810 N N . THR A 1 98 ? 20.446 -3.236 6.779 1.00 88.19 98 THR A N 1
ATOM 811 C CA . THR A 1 98 ? 19.167 -3.922 6.600 1.00 88.19 98 THR A CA 1
ATOM 812 C C . THR A 1 98 ? 18.884 -4.109 5.113 1.00 88.19 98 THR A C 1
ATOM 814 O O . THR A 1 98 ? 18.595 -3.140 4.408 1.00 88.19 98 THR A O 1
ATOM 817 N N . THR A 1 99 ? 18.940 -5.360 4.654 1.00 92.19 99 THR A N 1
ATOM 818 C CA . THR A 1 99 ? 18.622 -5.775 3.276 1.00 92.19 99 THR A CA 1
ATOM 819 C C . THR A 1 99 ? 17.110 -5.837 3.050 1.00 92.19 99 THR A C 1
ATOM 821 O O . THR A 1 99 ? 16.349 -6.127 3.978 1.00 92.19 99 THR A O 1
ATOM 824 N N . GLY A 1 100 ? 16.657 -5.652 1.808 1.00 89.25 100 GLY A N 1
ATOM 825 C CA . GLY A 1 100 ? 15.255 -5.818 1.414 1.00 89.25 100 GLY A CA 1
ATOM 826 C C . GLY A 1 100 ? 14.656 -7.154 1.866 1.00 89.25 100 GLY A C 1
ATOM 827 O O . GLY A 1 100 ? 13.546 -7.182 2.397 1.00 89.25 100 GLY A O 1
ATOM 828 N N . GLN A 1 101 ? 15.424 -8.242 1.764 1.00 91.00 101 GLN A N 1
ATOM 829 C CA . GLN A 1 101 ? 15.004 -9.571 2.228 1.00 91.00 101 GLN A CA 1
ATOM 830 C C . GLN A 1 101 ? 14.780 -9.648 3.742 1.00 91.00 101 GLN A C 1
ATOM 832 O O . GLN A 1 101 ? 13.791 -10.222 4.179 1.00 91.00 101 GLN A O 1
ATOM 837 N N . MET A 1 102 ? 15.614 -8.991 4.555 1.00 92.06 102 MET A N 1
ATOM 838 C CA . MET A 1 102 ? 15.424 -8.986 6.011 1.00 92.06 102 MET A CA 1
ATOM 839 C C . MET A 1 102 ? 14.100 -8.319 6.402 1.00 92.06 102 MET A C 1
ATOM 841 O O . MET A 1 102 ? 13.431 -8.756 7.337 1.00 92.06 102 MET A O 1
ATOM 845 N N . VAL A 1 103 ? 13.695 -7.274 5.671 1.00 92.44 103 VAL A N 1
ATOM 846 C CA . VAL A 1 103 ? 12.399 -6.609 5.880 1.00 92.44 103 VAL A CA 1
ATOM 847 C C . VAL A 1 103 ? 11.242 -7.512 5.454 1.00 92.44 103 VAL A C 1
ATOM 849 O O . VAL A 1 103 ? 10.215 -7.535 6.131 1.00 92.44 103 VAL A O 1
ATOM 852 N N . VAL A 1 104 ? 11.402 -8.269 4.365 1.00 94.06 104 VAL A N 1
ATOM 853 C CA . VAL A 1 104 ? 10.416 -9.258 3.898 1.00 94.06 104 VAL A CA 1
ATOM 854 C C . VAL A 1 104 ? 10.225 -10.368 4.931 1.00 94.06 104 VAL A C 1
ATOM 856 O O . VAL A 1 104 ? 9.098 -10.593 5.375 1.00 94.06 104 VAL A O 1
ATOM 859 N N . ASP A 1 105 ? 11.312 -10.996 5.378 1.00 93.31 105 ASP A N 1
ATOM 860 C CA . ASP A 1 105 ? 11.283 -12.055 6.390 1.00 93.31 105 ASP A CA 1
ATOM 861 C C . ASP A 1 105 ? 10.651 -11.553 7.688 1.00 93.31 105 ASP A C 1
ATOM 863 O O . ASP A 1 105 ? 9.812 -12.222 8.300 1.00 93.31 105 ASP A O 1
ATOM 867 N N . ARG A 1 106 ? 11.000 -10.323 8.092 1.00 92.06 106 ARG A N 1
ATOM 868 C CA . ARG A 1 106 ? 10.429 -9.730 9.296 1.00 92.06 106 ARG A CA 1
ATOM 869 C C . ARG A 1 106 ? 8.940 -9.437 9.147 1.00 92.06 106 ARG A C 1
ATOM 871 O O . ARG A 1 106 ? 8.197 -9.648 10.104 1.00 92.06 106 ARG A O 1
ATOM 878 N N . ALA A 1 107 ? 8.499 -8.981 7.975 1.00 93.00 107 ALA A N 1
ATOM 879 C CA . ALA A 1 107 ? 7.087 -8.738 7.698 1.00 93.00 107 ALA A CA 1
ATOM 880 C C . ALA A 1 107 ? 6.270 -10.030 7.784 1.00 93.00 107 ALA A C 1
ATOM 882 O O . ALA A 1 107 ? 5.207 -10.025 8.399 1.00 93.00 107 ALA A O 1
ATOM 883 N N . LEU A 1 108 ? 6.782 -11.130 7.226 1.00 93.88 108 LEU A N 1
ATOM 884 C CA . LEU A 1 108 ? 6.125 -12.439 7.270 1.00 93.88 108 LEU A CA 1
ATOM 885 C C . LEU A 1 108 ? 6.027 -12.986 8.697 1.00 93.88 108 LEU A C 1
ATOM 887 O O . LEU A 1 108 ? 4.972 -13.469 9.104 1.00 93.88 108 LEU A O 1
ATOM 891 N N . LEU A 1 109 ? 7.099 -12.858 9.483 1.00 92.75 109 LEU A N 1
ATOM 892 C CA . LEU A 1 109 ? 7.098 -13.283 10.884 1.00 92.75 109 LEU A CA 1
ATOM 893 C C . LEU A 1 109 ? 6.068 -12.501 11.710 1.00 92.75 109 LEU A C 1
ATOM 895 O O . LEU A 1 109 ? 5.375 -13.071 12.552 1.00 92.75 109 LEU A O 1
ATOM 899 N N . ILE A 1 110 ? 5.953 -11.195 11.464 1.00 91.69 110 ILE A N 1
ATOM 900 C CA . ILE A 1 110 ? 4.950 -10.356 12.120 1.00 91.69 110 ILE A CA 1
ATOM 901 C C . ILE A 1 110 ? 3.536 -10.740 11.679 1.00 91.69 110 ILE A C 1
ATOM 903 O O . ILE A 1 110 ? 2.670 -10.801 12.542 1.00 91.69 110 ILE A O 1
ATOM 907 N N . ASP A 1 111 ? 3.297 -11.019 10.394 1.00 92.06 111 ASP A N 1
ATOM 908 C CA . ASP A 1 111 ? 1.981 -11.456 9.893 1.00 92.06 111 ASP A CA 1
ATOM 909 C C . ASP A 1 111 ? 1.532 -12.732 10.613 1.00 92.06 111 ASP A C 1
ATOM 911 O O . ASP A 1 111 ? 0.460 -12.771 11.211 1.00 92.06 111 ASP A O 1
ATOM 915 N N . GLN A 1 112 ? 2.421 -13.727 10.692 1.00 91.50 112 GLN A N 1
ATOM 916 C CA . GLN A 1 112 ? 2.167 -14.971 11.417 1.00 91.50 112 GLN A CA 1
ATOM 917 C C . GLN A 1 112 ? 1.851 -14.721 12.899 1.00 91.50 112 GLN A C 1
ATOM 919 O O . GLN A 1 112 ? 0.929 -15.317 13.458 1.00 91.50 112 GLN A O 1
ATOM 924 N N . HIS A 1 113 ? 2.602 -13.831 13.549 1.00 88.06 113 HIS A N 1
ATOM 925 C CA . HIS A 1 113 ? 2.366 -13.477 14.945 1.00 88.06 113 HIS A CA 1
ATOM 926 C C . HIS A 1 113 ? 1.037 -12.721 15.121 1.00 88.06 113 HIS A C 1
ATOM 928 O O . HIS A 1 113 ? 0.294 -12.983 16.061 1.00 88.06 113 HIS A O 1
ATOM 934 N N . LEU A 1 114 ? 0.690 -11.805 14.218 1.00 86.81 114 LEU A N 1
ATOM 935 C CA . LEU A 1 114 ? -0.587 -11.090 14.257 1.00 86.81 114 LEU A CA 1
ATOM 936 C C . LEU A 1 114 ? -1.767 -12.047 14.071 1.00 86.81 114 LEU A C 1
ATOM 938 O O . LEU A 1 114 ? -2.736 -11.950 14.820 1.00 86.81 114 LEU A O 1
ATOM 942 N N . GLU A 1 115 ? -1.674 -13.008 13.154 1.00 85.50 115 GLU A N 1
ATOM 943 C CA . GLU A 1 115 ? -2.707 -14.028 12.956 1.00 85.50 115 GLU A CA 1
ATOM 944 C C . GLU A 1 115 ? -2.893 -14.901 14.205 1.00 85.50 115 GLU A C 1
ATOM 946 O O . GLU A 1 115 ? -4.022 -15.069 14.676 1.00 85.50 115 GLU A O 1
ATOM 951 N N . GLN A 1 116 ? -1.796 -15.377 14.805 1.00 83.69 116 GLN A N 1
ATOM 952 C CA . GLN A 1 116 ? -1.829 -16.184 16.032 1.00 83.69 116 GLN A CA 1
ATOM 953 C C . GLN A 1 116 ? -2.471 -15.438 17.208 1.00 83.69 116 GLN A C 1
ATOM 955 O O . GLN A 1 116 ? -3.284 -16.005 17.940 1.00 83.69 116 GLN A O 1
ATOM 960 N N . PHE A 1 117 ? -2.151 -14.154 17.375 1.00 76.69 117 PHE A N 1
ATOM 961 C CA . PHE A 1 117 ? -2.712 -13.332 18.448 1.00 76.69 117 PHE A CA 1
ATOM 962 C C . PHE A 1 117 ? -4.133 -12.839 18.140 1.00 76.69 117 PHE A C 1
ATOM 964 O O . PHE A 1 117 ? -4.926 -12.667 19.064 1.00 76.69 117 PHE A O 1
ATOM 971 N N . SER A 1 118 ? -4.505 -12.687 16.865 1.00 71.12 118 SER A N 1
ATOM 972 C CA . SER A 1 118 ? -5.886 -12.381 16.465 1.00 71.12 118 SER A CA 1
ATOM 973 C C . SER A 1 118 ? -6.849 -13.532 16.787 1.00 71.12 118 SER A C 1
ATOM 975 O O . SER A 1 118 ? -7.971 -13.290 17.231 1.00 71.12 118 SER A O 1
ATOM 977 N N . GLY A 1 119 ? -6.392 -14.786 16.653 1.00 58.59 119 GLY A N 1
ATOM 978 C CA . GLY A 1 119 ? -7.150 -15.988 17.022 1.00 58.59 119 GLY A CA 1
ATOM 979 C C . GLY A 1 119 ? -7.253 -16.222 18.535 1.00 58.59 119 GLY A C 1
ATOM 980 O O . GLY A 1 119 ? -8.138 -16.942 19.000 1.00 58.59 119 GLY A O 1
ATOM 981 N N . HIS A 1 120 ? -6.390 -15.574 19.320 1.00 52.09 120 HIS A N 1
ATOM 982 C CA . HIS A 1 120 ? -6.395 -15.573 20.782 1.00 52.09 120 HIS A CA 1
ATOM 983 C C . HIS A 1 120 ? -6.663 -14.173 21.338 1.00 52.09 120 HIS A C 1
ATOM 985 O O . HIS A 1 120 ? -5.946 -13.674 22.205 1.00 52.09 120 HIS A O 1
ATOM 991 N N . SER A 1 121 ? -7.778 -13.563 20.926 1.00 48.69 121 SER A N 1
ATOM 992 C CA . SER A 1 121 ? -8.424 -12.522 21.733 1.00 48.69 121 SER A CA 1
ATOM 993 C C . SER A 1 121 ? -9.015 -13.145 23.014 1.00 48.69 121 SER A C 1
ATOM 995 O O . SER A 1 121 ? -10.223 -13.221 23.211 1.00 48.69 121 SER A O 1
ATOM 997 N N . ILE A 1 122 ? -8.135 -13.629 23.894 1.00 49.41 122 ILE A N 1
ATOM 998 C CA . ILE A 1 122 ? -8.380 -13.839 25.321 1.00 49.41 122 ILE A CA 1
ATOM 999 C C . ILE A 1 122 ? -7.759 -12.633 26.022 1.00 49.41 122 ILE A C 1
ATOM 1001 O O . ILE A 1 122 ? -6.773 -12.731 26.741 1.00 49.41 122 ILE A O 1
ATOM 1005 N N . PHE A 1 123 ? -8.294 -11.448 25.751 1.00 42.19 123 PHE A N 1
ATOM 1006 C CA . PHE A 1 123 ? -8.165 -10.353 26.697 1.00 42.19 123 PHE A CA 1
ATOM 1007 C C . PHE A 1 123 ? -9.467 -9.573 26.695 1.00 42.19 123 PHE A C 1
ATOM 1009 O O . PHE A 1 123 ? -9.695 -8.614 25.955 1.00 42.19 123 PHE A O 1
ATOM 1016 N N . GLU A 1 124 ? -10.344 -10.079 27.557 1.00 45.75 124 GLU A N 1
ATOM 1017 C CA . GLU A 1 124 ? -11.286 -9.280 28.309 1.00 45.75 124 GLU A CA 1
ATOM 1018 C C . GLU A 1 124 ? -10.680 -7.928 28.685 1.00 45.75 124 GLU A C 1
ATOM 1020 O O . GLU A 1 124 ? -9.529 -7.791 29.099 1.00 45.75 124 GLU A O 1
ATOM 1025 N N . LYS A 1 125 ? -11.528 -6.916 28.566 1.00 44.34 125 LYS A N 1
ATOM 1026 C CA . LYS A 1 125 ? -11.339 -5.571 29.085 1.00 44.34 125 LYS A CA 1
ATOM 1027 C C . LYS A 1 125 ? -10.893 -5.633 30.551 1.00 44.34 125 LYS A C 1
ATOM 1029 O O . LYS A 1 125 ? -11.739 -5.774 31.421 1.00 44.34 125 LYS A O 1
ATOM 1034 N N . ASN A 1 126 ? -9.601 -5.474 30.822 1.00 43.19 126 ASN A N 1
ATOM 1035 C CA . ASN A 1 126 ? -9.089 -5.095 32.138 1.00 43.19 126 ASN A CA 1
ATOM 1036 C C . ASN A 1 126 ? -7.775 -4.320 31.986 1.00 43.19 126 ASN A C 1
ATOM 1038 O O . ASN A 1 126 ? -6.680 -4.837 32.181 1.00 43.19 126 ASN A O 1
ATOM 1042 N N . THR A 1 127 ? -7.894 -3.035 31.651 1.00 38.34 127 THR A N 1
ATOM 1043 C CA . THR A 1 127 ? -6.843 -2.040 31.889 1.00 38.34 127 THR A CA 1
ATOM 1044 C C . THR A 1 127 ? -7.218 -1.244 33.138 1.00 38.34 127 THR A C 1
ATOM 1046 O O . THR A 1 127 ? -7.767 -0.146 33.057 1.00 38.34 127 THR A O 1
ATOM 1049 N N . SER A 1 128 ? -6.958 -1.809 34.314 1.00 50.09 128 SER A N 1
ATOM 1050 C CA . SER A 1 128 ? -6.884 -1.041 35.555 1.00 50.09 128 SER A CA 1
ATOM 1051 C C . SER A 1 128 ? -5.433 -0.622 35.777 1.00 50.09 128 SER A C 1
ATOM 1053 O O . SER A 1 128 ? -4.669 -1.308 36.451 1.00 50.09 128 SER A O 1
ATOM 1055 N N . SER A 1 129 ? -5.048 0.518 35.214 1.00 38.03 129 SER A N 1
ATOM 1056 C CA . SER A 1 129 ? -3.912 1.282 35.724 1.00 38.03 129 SER A CA 1
ATOM 1057 C C . SER A 1 129 ? -4.258 2.759 35.657 1.00 38.03 129 SER A C 1
ATOM 1059 O O . SER A 1 129 ? -4.330 3.356 34.583 1.00 38.03 129 SER A O 1
ATOM 1061 N N . SER A 1 130 ? -4.500 3.329 36.829 1.00 47.62 130 SER A N 1
ATOM 1062 C CA . SER A 1 130 ? -4.599 4.759 37.057 1.00 47.62 130 SER A CA 1
ATOM 1063 C C . SER A 1 130 ? -3.400 5.480 36.441 1.00 47.62 130 SER A C 1
ATOM 1065 O O . SER A 1 130 ? -2.264 5.232 36.844 1.00 47.62 130 SER A O 1
ATOM 1067 N N . LYS A 1 131 ? -3.661 6.373 35.484 1.00 44.66 131 LYS A N 1
ATOM 1068 C CA . LYS A 1 131 ? -3.014 7.686 35.348 1.00 44.66 131 LYS A CA 1
ATOM 1069 C C . LYS A 1 131 ? -3.701 8.490 34.243 1.00 44.66 131 LYS A C 1
ATOM 1071 O O . LYS A 1 131 ? -3.726 8.113 33.077 1.00 44.66 131 LYS A O 1
ATOM 1076 N N . ASP A 1 132 ? -4.291 9.579 34.704 1.00 46.41 132 ASP A N 1
ATOM 1077 C CA . ASP A 1 132 ? -4.840 10.752 34.033 1.00 46.41 132 ASP A CA 1
ATOM 1078 C C . ASP A 1 132 ? -4.516 10.933 32.539 1.00 46.41 132 ASP A C 1
ATOM 1080 O O . ASP A 1 132 ? -3.438 11.402 32.174 1.00 46.41 132 ASP A O 1
ATOM 1084 N N . ARG A 1 133 ? -5.512 10.697 31.670 1.00 37.97 133 ARG A N 1
ATOM 1085 C CA . ARG A 1 133 ? -5.702 11.484 30.438 1.00 37.97 133 ARG A CA 1
ATOM 1086 C C . ARG A 1 133 ? -7.121 11.320 29.889 1.00 37.97 133 ARG A C 1
ATOM 1088 O O . ARG A 1 133 ? -7.575 10.211 29.635 1.00 37.97 133 ARG A O 1
ATOM 1095 N N . ALA A 1 134 ? -7.819 12.439 29.723 1.00 45.97 134 ALA A N 1
ATOM 1096 C CA . ALA A 1 134 ? -9.206 12.506 29.269 1.00 45.97 134 ALA A CA 1
ATOM 1097 C C . ALA A 1 134 ? -9.406 11.955 27.841 1.00 45.97 134 ALA A C 1
ATOM 1099 O O . ALA A 1 134 ? -8.642 12.332 26.947 1.00 45.97 134 ALA A O 1
ATOM 1100 N N . PRO A 1 135 ? -10.471 11.168 27.589 1.00 38.78 135 PRO A N 1
ATOM 1101 C CA . PRO A 1 135 ? -10.982 10.938 26.248 1.00 38.78 135 PRO A CA 1
ATOM 1102 C C . PRO A 1 135 ? -12.353 11.600 26.019 1.00 38.78 135 PRO A C 1
ATOM 1104 O O . PRO A 1 135 ? -13.173 11.760 26.922 1.00 38.78 135 PRO A O 1
ATOM 1107 N N . ALA A 1 136 ? -12.562 11.990 24.763 1.00 34.75 136 ALA A N 1
ATOM 1108 C CA . ALA A 1 136 ? -13.781 12.543 24.181 1.00 34.75 136 ALA A CA 1
ATOM 1109 C C . ALA A 1 136 ? -15.003 11.596 24.312 1.00 34.75 136 ALA A C 1
ATOM 1111 O O . ALA A 1 136 ? -14.828 10.388 24.497 1.00 34.75 136 ALA A O 1
ATOM 1112 N N . PRO A 1 137 ? -16.247 12.112 24.215 1.00 38.28 137 PRO A N 1
ATOM 1113 C CA . PRO A 1 137 ? -17.432 11.394 24.667 1.00 38.28 137 PRO A CA 1
ATOM 1114 C C . PRO A 1 137 ? -17.860 10.325 23.659 1.00 38.28 137 PRO A C 1
ATOM 1116 O O . PRO A 1 137 ? -18.272 10.625 22.540 1.00 38.28 137 PRO A O 1
ATOM 1119 N N . THR A 1 138 ? -17.814 9.064 24.083 1.00 39.31 138 THR A N 1
ATOM 1120 C CA . THR A 1 138 ? -18.556 7.977 23.440 1.00 39.31 138 THR A CA 1
ATOM 1121 C C . THR A 1 138 ? -19.813 7.718 24.266 1.00 39.31 138 THR A C 1
ATOM 1123 O O . THR A 1 138 ? -19.766 7.301 25.421 1.00 39.31 138 THR A O 1
ATOM 1126 N N . ASN A 1 139 ? -20.956 8.055 23.674 1.00 43.34 139 ASN A N 1
ATOM 1127 C CA . ASN A 1 139 ? -22.280 7.911 24.264 1.00 43.34 139 ASN A CA 1
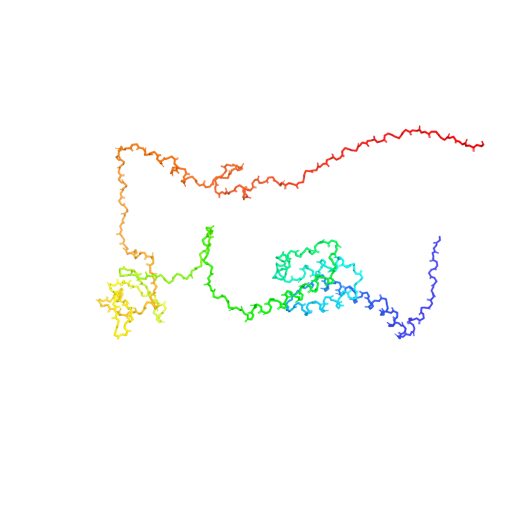ATOM 1128 C C . ASN A 1 139 ? -22.640 6.429 24.381 1.00 43.34 139 ASN A C 1
ATOM 1130 O O . ASN A 1 139 ? -23.087 5.830 23.410 1.00 43.34 139 ASN A O 1
ATOM 1134 N N . ASN A 1 140 ? -22.447 5.843 25.558 1.00 44.53 140 ASN A N 1
ATOM 1135 C CA . ASN A 1 140 ? -23.178 4.658 26.014 1.00 44.53 140 ASN A CA 1
ATOM 1136 C C . ASN A 1 140 ? -23.186 4.621 27.546 1.00 44.53 140 ASN A C 1
ATOM 1138 O O . ASN A 1 140 ? -22.807 3.645 28.192 1.00 44.53 140 ASN A O 1
ATOM 1142 N N . THR A 1 141 ? -23.633 5.721 28.143 1.00 43.88 141 THR A N 1
ATOM 1143 C CA . THR A 1 141 ? -24.013 5.751 29.550 1.00 43.88 141 THR A CA 1
ATOM 1144 C C . THR A 1 141 ? -25.413 5.154 29.626 1.00 43.88 141 THR A C 1
ATOM 1146 O O . THR A 1 141 ? -26.384 5.783 29.213 1.00 43.88 141 THR A O 1
ATOM 1149 N N . ARG A 1 142 ? -25.559 3.921 30.122 1.00 53.53 142 ARG A N 1
ATOM 1150 C CA . ARG A 1 142 ? -26.867 3.462 30.607 1.00 53.53 142 ARG A CA 1
ATOM 1151 C C . ARG A 1 142 ? -27.146 4.260 31.875 1.00 53.53 142 ARG A C 1
ATOM 1153 O O . ARG A 1 142 ? -26.729 3.874 32.963 1.00 53.53 142 ARG A O 1
ATOM 1160 N N . GLU A 1 143 ? -27.732 5.435 31.697 1.00 60.81 143 GLU A N 1
ATOM 1161 C CA . GLU A 1 143 ? -27.974 6.384 32.774 1.00 60.81 143 GLU A CA 1
ATOM 1162 C C . GLU A 1 143 ? -28.855 5.742 33.843 1.00 60.81 143 GLU A C 1
ATOM 1164 O O . GLU A 1 143 ? -29.892 5.132 33.566 1.00 60.81 143 GLU A O 1
ATOM 1169 N N . LYS A 1 144 ? -28.391 5.826 35.089 1.00 66.56 144 LYS A N 1
ATOM 1170 C CA . LYS A 1 144 ? -29.074 5.260 36.245 1.00 66.56 144 LYS A CA 1
ATOM 1171 C C . LYS A 1 144 ? -30.295 6.128 36.565 1.00 66.56 144 LYS A C 1
ATOM 1173 O O . LYS A 1 144 ? -30.169 7.140 37.244 1.00 66.56 144 LYS A O 1
ATOM 1178 N N . LEU A 1 145 ? -31.457 5.726 36.058 1.00 73.56 145 LEU A N 1
ATOM 1179 C CA . LEU A 1 145 ? -32.739 6.383 36.312 1.00 73.56 145 LEU A CA 1
ATOM 1180 C C . LEU A 1 145 ? -33.174 6.187 37.773 1.00 73.56 145 LEU A C 1
ATOM 1182 O O . LEU A 1 145 ? -33.230 5.057 38.264 1.00 73.56 145 LEU A O 1
ATOM 1186 N N . SER A 1 146 ? -33.486 7.287 38.454 1.00 76.12 146 SER A N 1
ATOM 1187 C CA . SER A 1 146 ? -33.923 7.334 39.853 1.00 76.12 146 SER A CA 1
ATOM 1188 C C . SER A 1 146 ? -35.370 7.829 39.971 1.00 76.12 146 SER A C 1
ATOM 1190 O O . SER A 1 146 ? -35.936 8.409 39.043 1.00 76.12 146 SER A O 1
ATOM 1192 N N . SER A 1 147 ? -36.009 7.587 41.119 1.00 74.62 147 SER A N 1
ATOM 1193 C CA . SER A 1 147 ? -37.347 8.124 41.400 1.00 74.62 147 SER A CA 1
ATOM 1194 C C . SER A 1 147 ? -37.324 9.652 41.339 1.00 74.62 147 SER A C 1
ATOM 1196 O O . SER A 1 147 ? -36.497 10.279 41.996 1.00 74.62 147 SER A O 1
ATOM 1198 N N . GLY A 1 148 ? -38.240 10.244 40.579 1.00 75.81 148 GLY A N 1
ATOM 1199 C CA . GLY A 1 148 ? -38.308 11.682 40.338 1.00 75.81 148 GLY A CA 1
ATOM 1200 C C . GLY A 1 148 ? -37.757 12.128 38.983 1.00 75.81 148 GLY A C 1
ATOM 1201 O O . GLY A 1 148 ? -38.073 13.246 38.572 1.00 75.81 148 GLY A O 1
ATOM 1202 N N . ASP A 1 149 ? -37.021 11.272 38.268 1.00 81.38 149 ASP A N 1
ATOM 1203 C CA . ASP A 1 149 ? -36.465 11.621 36.961 1.00 81.38 149 ASP A CA 1
ATOM 1204 C C . ASP A 1 149 ? -37.559 11.722 35.889 1.00 81.38 149 ASP A C 1
ATOM 1206 O O . ASP A 1 149 ? -38.498 10.914 35.828 1.00 81.38 149 ASP A O 1
ATOM 1210 N N . ALA A 1 150 ? -37.423 12.734 35.029 1.00 85.81 150 ALA A N 1
ATOM 1211 C CA . ALA A 1 150 ? -38.209 12.849 33.812 1.00 85.81 150 ALA A CA 1
ATOM 1212 C C . ALA A 1 150 ? -37.696 11.826 32.794 1.00 85.81 150 ALA A C 1
ATOM 1214 O O . ALA A 1 150 ? -36.494 11.708 32.554 1.00 85.81 150 ALA A O 1
ATOM 1215 N N . VAL A 1 151 ? -38.617 11.073 32.205 1.00 84.31 151 VAL A N 1
ATOM 1216 C CA . VAL A 1 151 ? -38.313 10.014 31.246 1.00 84.31 151 VAL A CA 1
ATOM 1217 C C . VAL A 1 151 ? -39.222 10.111 30.038 1.00 84.31 151 VAL A C 1
ATOM 1219 O O . VAL A 1 151 ? -40.354 10.586 30.123 1.00 84.31 151 VAL A O 1
ATOM 1222 N N . TYR A 1 152 ? -38.745 9.617 28.904 1.00 86.06 152 TYR A N 1
ATOM 1223 C CA . TYR A 1 152 ? -39.562 9.461 27.714 1.00 86.06 152 TYR A CA 1
ATOM 1224 C C . TYR A 1 152 ? -39.415 8.067 27.110 1.00 86.06 152 TYR A C 1
ATOM 1226 O O . TYR A 1 152 ? -38.413 7.367 27.292 1.00 86.06 152 TYR A O 1
ATOM 1234 N N . MET A 1 153 ? -40.440 7.673 26.366 1.00 83.38 153 MET A N 1
ATOM 1235 C CA . MET A 1 153 ? -40.454 6.470 25.546 1.00 83.38 153 MET A CA 1
ATOM 1236 C C . MET A 1 153 ? -41.016 6.819 24.168 1.00 83.38 153 MET A C 1
ATOM 1238 O O . MET A 1 153 ? -41.859 7.702 24.041 1.00 83.38 153 MET A O 1
ATOM 1242 N N . ILE A 1 154 ? -40.522 6.150 23.130 1.00 81.44 154 ILE A N 1
ATOM 1243 C CA . ILE A 1 154 ? -41.005 6.325 21.757 1.00 81.44 154 ILE A CA 1
ATOM 1244 C C . ILE A 1 154 ? -42.086 5.267 21.536 1.00 81.44 154 ILE A C 1
ATOM 1246 O O . ILE A 1 154 ? -41.798 4.077 21.675 1.00 81.44 154 ILE A O 1
ATOM 1250 N N . GLY A 1 155 ? -43.317 5.705 21.271 1.00 73.81 155 GLY A N 1
ATOM 1251 C CA . GLY A 1 155 ? -44.427 4.821 20.925 1.00 73.81 155 GLY A CA 1
ATOM 1252 C C . GLY A 1 155 ? -44.275 4.231 19.522 1.00 73.81 155 GLY A C 1
ATOM 1253 O O . GLY A 1 155 ? -43.432 4.656 18.731 1.00 73.81 155 GLY A O 1
ATOM 1254 N N . THR A 1 156 ? -45.101 3.239 19.189 1.00 72.94 156 THR A N 1
ATOM 1255 C CA . THR A 1 156 ? -45.133 2.627 17.845 1.00 72.94 156 THR A CA 1
ATOM 1256 C C . THR A 1 156 ? -45.567 3.607 16.751 1.00 72.94 156 THR A C 1
ATOM 1258 O O . THR A 1 156 ? -45.309 3.377 15.575 1.00 72.94 156 THR A O 1
ATOM 1261 N N . ASP A 1 157 ? -46.183 4.718 17.142 1.00 74.56 157 ASP A N 1
ATOM 1262 C CA . ASP A 1 157 ? -46.553 5.867 16.318 1.00 74.56 157 ASP A CA 1
ATOM 1263 C C . ASP A 1 157 ? -45.378 6.828 16.043 1.00 74.56 157 ASP A C 1
ATOM 1265 O O . ASP A 1 157 ? -45.557 7.859 15.392 1.00 74.56 157 ASP A O 1
ATOM 1269 N N . GLY A 1 158 ? -44.178 6.518 16.549 1.00 72.94 158 GLY A N 1
ATOM 1270 C CA . GLY A 1 158 ? -42.976 7.338 16.398 1.00 72.94 158 GLY A CA 1
ATOM 1271 C C . GLY A 1 158 ? -42.984 8.613 17.246 1.00 72.94 158 GLY A C 1
ATOM 1272 O O . GLY A 1 158 ? -42.055 9.416 17.148 1.00 72.94 158 GLY A O 1
ATOM 1273 N N . ARG A 1 159 ? -44.003 8.823 18.092 1.00 75.50 159 ARG A N 1
ATOM 1274 C CA . ARG A 1 159 ? -44.104 10.002 18.958 1.00 75.50 159 ARG A CA 1
ATOM 1275 C C . ARG A 1 159 ? -43.483 9.711 20.319 1.00 75.50 159 ARG A C 1
ATOM 1277 O O . ARG A 1 159 ? -43.629 8.627 20.883 1.00 75.50 159 ARG A O 1
ATOM 1284 N N . ALA A 1 160 ? -42.771 10.697 20.857 1.00 78.94 160 ALA A N 1
ATOM 1285 C CA . ALA A 1 160 ? -42.211 10.606 22.198 1.00 78.94 160 ALA A CA 1
ATOM 1286 C C . ALA A 1 160 ? -43.296 10.911 23.238 1.00 78.94 160 ALA A C 1
ATOM 1288 O O . ALA A 1 160 ? -43.815 12.027 23.297 1.00 78.94 160 ALA A O 1
ATOM 1289 N N . VAL A 1 161 ? -43.604 9.931 24.082 1.00 81.50 161 VAL A N 1
ATOM 1290 C CA . VAL A 1 161 ? -44.461 10.104 25.255 1.00 81.50 161 VAL A CA 1
ATOM 1291 C C . VAL A 1 161 ? -43.565 10.425 26.444 1.00 81.50 161 VAL A C 1
ATOM 1293 O O . VAL A 1 161 ? -42.609 9.699 26.721 1.00 81.50 161 VAL A O 1
ATOM 1296 N N . LYS A 1 162 ? -43.858 11.532 27.129 1.00 83.94 162 LYS A N 1
ATOM 1297 C CA . LYS A 1 162 ? -43.088 12.024 28.278 1.00 83.94 162 LYS A CA 1
ATOM 1298 C C . LYS A 1 162 ? -43.777 11.675 29.589 1.00 83.94 162 LYS A C 1
ATOM 1300 O O . LYS A 1 162 ? -45.004 11.714 29.676 1.00 83.94 162 LYS A O 1
ATOM 1305 N N . GLY A 1 163 ? -42.998 11.368 30.614 1.00 85.81 163 GLY A N 1
ATOM 1306 C CA . GLY A 1 163 ? -43.490 11.002 31.934 1.00 85.81 163 GLY A CA 1
ATOM 1307 C C . GLY A 1 163 ? -42.466 11.257 33.032 1.00 85.81 163 GLY A C 1
ATOM 1308 O O . GLY A 1 163 ? -41.356 11.726 32.782 1.00 85.81 163 GLY A O 1
ATOM 1309 N N . LYS A 1 164 ? -42.857 10.956 34.267 1.00 88.06 164 LYS A N 1
ATOM 1310 C CA . LYS A 1 164 ? -42.003 11.055 35.454 1.00 88.06 164 LYS A CA 1
ATOM 1311 C C . LYS A 1 164 ? -42.050 9.745 36.229 1.00 88.06 164 LYS A C 1
ATOM 1313 O O . LYS A 1 164 ? -43.128 9.171 36.393 1.00 88.06 164 LYS A O 1
ATOM 1318 N N . ILE A 1 165 ? -40.900 9.270 36.703 1.00 84.44 165 ILE A N 1
ATOM 1319 C CA . ILE A 1 165 ? -40.839 8.091 37.575 1.00 84.44 165 ILE A CA 1
ATOM 1320 C C . ILE A 1 165 ? -41.341 8.497 38.965 1.00 84.44 165 ILE A C 1
ATOM 1322 O O . ILE A 1 165 ? -40.706 9.317 39.625 1.00 84.44 165 ILE A O 1
ATOM 1326 N N . GLU A 1 166 ? -42.459 7.934 39.424 1.00 80.31 166 GLU A N 1
ATOM 1327 C CA . GLU A 1 166 ? -42.989 8.218 40.770 1.00 80.31 166 GLU A CA 1
ATOM 1328 C C . GLU A 1 166 ? -42.405 7.275 41.825 1.00 80.31 166 GLU A C 1
ATOM 1330 O O . GLU A 1 166 ? -42.059 7.709 42.921 1.00 80.31 166 GLU A O 1
ATOM 1335 N N . SER A 1 167 ? -42.245 5.992 41.500 1.00 79.50 167 SER A N 1
ATOM 1336 C CA . SER A 1 167 ? -41.653 5.008 42.408 1.00 79.50 167 SER A CA 1
ATOM 1337 C C . SER A 1 167 ? -40.950 3.892 41.643 1.00 79.50 167 SER A C 1
ATOM 1339 O O . SER A 1 167 ? -41.281 3.602 40.495 1.00 79.50 167 SER A O 1
ATOM 1341 N N . ILE A 1 168 ? -39.959 3.265 42.274 1.00 79.12 168 ILE A N 1
ATOM 1342 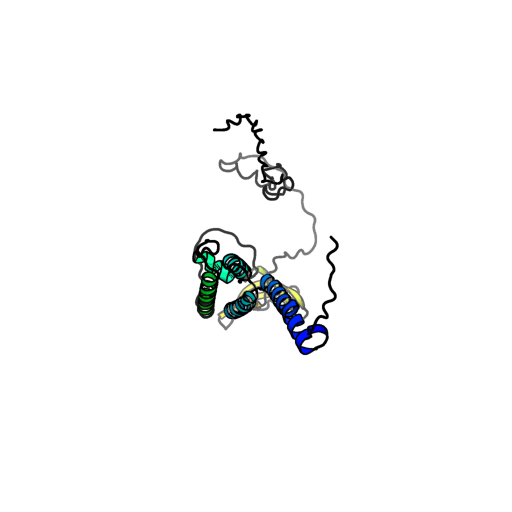C CA . ILE A 1 168 ? -39.225 2.123 41.725 1.00 79.12 168 ILE A CA 1
ATOM 1343 C C . ILE A 1 168 ? -39.497 0.934 42.647 1.00 79.12 168 ILE A C 1
ATOM 1345 O O . ILE A 1 168 ? -39.108 0.961 43.811 1.00 79.12 168 ILE A O 1
ATOM 1349 N N . GLY A 1 169 ? -40.205 -0.076 42.138 1.00 74.69 169 GLY A N 1
ATOM 1350 C CA . GLY A 1 169 ? -40.572 -1.283 42.884 1.00 74.69 169 GLY A CA 1
ATOM 1351 C C . GLY A 1 169 ? -39.915 -2.542 42.316 1.00 74.69 169 GLY A C 1
ATOM 1352 O O . GLY A 1 169 ? -39.200 -2.488 41.316 1.00 74.69 169 GLY A O 1
ATOM 1353 N N . GLN A 1 170 ? -40.171 -3.693 42.938 1.00 76.19 170 GLN A N 1
ATOM 1354 C CA . GLN A 1 170 ? -39.799 -5.013 42.415 1.00 76.19 170 GLN A CA 1
ATOM 1355 C C . GLN A 1 170 ? -41.058 -5.745 41.936 1.00 76.19 170 GLN A C 1
ATOM 1357 O O . GLN A 1 170 ? -42.082 -5.723 42.615 1.00 76.19 170 GLN A O 1
ATOM 1362 N N . ASN A 1 171 ? -41.002 -6.381 40.764 1.00 69.50 171 ASN A N 1
ATOM 1363 C CA . ASN A 1 171 ? -42.091 -7.241 40.292 1.00 69.50 171 ASN A CA 1
ATOM 1364 C C . ASN A 1 171 ? -42.021 -8.641 40.936 1.00 69.50 171 ASN A C 1
ATOM 1366 O O . ASN A 1 171 ? -41.033 -9.000 41.574 1.00 69.50 171 ASN A O 1
ATOM 1370 N N . ASN A 1 172 ? -43.030 -9.481 40.683 1.00 63.19 172 ASN A N 1
ATOM 1371 C CA . ASN A 1 172 ? -43.106 -10.871 41.171 1.00 63.19 172 ASN A CA 1
ATOM 1372 C C . ASN A 1 172 ? -41.943 -11.784 40.710 1.00 63.19 172 ASN A C 1
ATOM 1374 O O . ASN A 1 172 ? -41.899 -12.953 41.076 1.00 63.19 172 ASN A O 1
ATOM 1378 N N . ARG A 1 173 ? -41.018 -11.282 39.881 1.00 62.25 173 ARG A N 1
ATOM 1379 C CA . ARG A 1 173 ? -39.818 -11.981 39.397 1.00 62.25 173 ARG A CA 1
ATOM 1380 C C . ARG A 1 173 ? -38.523 -11.402 39.986 1.00 62.25 173 ARG A C 1
ATOM 1382 O O . ARG A 1 173 ? -37.446 -11.708 39.484 1.00 62.25 173 ARG A O 1
ATOM 1389 N N . GLY A 1 174 ? -38.614 -10.532 40.998 1.00 65.12 174 GLY A N 1
ATOM 1390 C CA . GLY A 1 174 ? -37.463 -9.891 41.644 1.00 65.12 174 GLY A CA 1
ATOM 1391 C C . GLY A 1 174 ? -36.743 -8.850 40.777 1.00 65.12 174 GLY A C 1
ATOM 1392 O O . GLY A 1 174 ? -35.680 -8.364 41.158 1.00 65.12 174 GLY A O 1
ATOM 1393 N N . GLN A 1 175 ? -37.296 -8.485 39.614 1.00 72.19 175 GLN A N 1
ATOM 1394 C CA . GLN A 1 175 ? -36.718 -7.465 38.741 1.00 72.19 175 GLN A CA 1
ATOM 1395 C C . GLN A 1 175 ? -37.202 -6.075 39.157 1.00 72.19 175 GLN A C 1
ATOM 1397 O O . GLN A 1 175 ? -38.398 -5.853 39.360 1.00 72.19 175 GLN A O 1
ATOM 1402 N N . VAL A 1 176 ? -36.262 -5.134 39.258 1.00 75.69 176 VAL A N 1
ATOM 1403 C CA . VAL A 1 176 ? -36.534 -3.736 39.607 1.00 75.69 176 VAL A CA 1
ATOM 1404 C C . VAL A 1 176 ? -37.194 -3.041 38.412 1.00 75.69 176 VAL A C 1
ATOM 1406 O O . VAL A 1 176 ? -36.581 -2.918 37.349 1.00 75.69 176 VAL A O 1
ATOM 1409 N N . VAL A 1 177 ? -38.440 -2.598 38.579 1.00 78.38 177 VAL A N 1
ATOM 1410 C CA . VAL A 1 177 ? -39.241 -1.938 37.540 1.00 78.38 177 VAL A CA 1
ATOM 1411 C C . VAL A 1 177 ? -39.765 -0.580 38.034 1.00 78.38 177 VAL A C 1
ATOM 1413 O O . VAL A 1 177 ? -40.325 -0.494 39.130 1.00 78.38 177 VAL A O 1
ATOM 1416 N N . PRO A 1 178 ? -39.579 0.506 37.264 1.00 82.75 178 PRO A N 1
ATOM 1417 C CA . PRO A 1 178 ? -40.132 1.812 37.596 1.00 82.75 178 PRO A CA 1
ATOM 1418 C C . PRO A 1 178 ? -41.623 1.916 37.250 1.00 82.75 178 PRO A C 1
ATOM 1420 O O . PRO A 1 178 ? -42.080 1.470 36.194 1.00 82.75 178 PRO A O 1
ATOM 1423 N N . ASN A 1 179 ? -42.366 2.572 38.138 1.00 83.94 179 ASN A N 1
ATOM 1424 C CA . ASN A 1 179 ? -43.720 3.058 37.913 1.00 83.94 179 ASN A CA 1
ATOM 1425 C C . ASN A 1 179 ? -43.638 4.475 37.340 1.00 83.94 179 ASN A C 1
ATOM 1427 O O . ASN A 1 179 ? -43.218 5.413 38.026 1.00 83.94 179 ASN A O 1
ATOM 1431 N N . VAL A 1 180 ? -44.032 4.630 36.079 1.00 84.19 180 VAL A N 1
ATOM 1432 C CA . VAL A 1 180 ? -43.981 5.910 35.367 1.00 84.19 180 VAL A CA 1
ATOM 1433 C C . VAL A 1 180 ? -45.384 6.490 35.253 1.00 84.19 180 VAL A C 1
ATOM 1435 O O . VAL A 1 180 ? -46.317 5.792 34.853 1.00 84.19 180 VAL A O 1
ATOM 1438 N N . LYS A 1 181 ? -45.530 7.777 35.578 1.00 85.69 181 LYS A N 1
ATOM 1439 C CA . LYS A 1 181 ? -46.736 8.561 35.302 1.00 85.69 181 LYS A CA 1
ATOM 1440 C C . LYS A 1 181 ? -46.539 9.361 34.019 1.00 85.69 181 LYS A C 1
ATOM 1442 O O . LYS A 1 181 ? -45.676 10.239 33.960 1.00 85.69 181 LYS A O 1
ATOM 1447 N N . TRP A 1 182 ? -47.315 9.042 32.989 1.00 83.94 182 TRP A N 1
ATOM 1448 C CA . TRP A 1 182 ? -47.228 9.678 31.672 1.00 83.94 182 TRP A CA 1
ATOM 1449 C C . TRP A 1 182 ? -48.062 10.962 31.604 1.00 83.94 182 TRP A C 1
ATOM 1451 O O . TRP A 1 182 ? -49.118 11.070 32.228 1.00 83.94 182 TRP A O 1
ATOM 1461 N N . ALA A 1 183 ? -47.605 11.945 30.828 1.00 74.81 183 ALA A N 1
ATOM 1462 C CA . ALA A 1 183 ? -48.344 13.180 30.595 1.00 74.81 183 ALA A CA 1
ATOM 1463 C C . ALA A 1 183 ? -49.677 12.872 29.887 1.00 74.81 183 ALA A C 1
ATOM 1465 O O . ALA A 1 183 ? -49.687 12.360 28.771 1.00 74.81 183 ALA A O 1
ATOM 1466 N N . GLY A 1 184 ? -50.798 13.169 30.553 1.00 69.81 184 GLY A N 1
ATOM 1467 C CA . GLY A 1 184 ? -52.153 12.899 30.054 1.00 69.81 184 GLY A CA 1
ATOM 1468 C C . GLY A 1 184 ? -52.838 11.661 30.649 1.00 69.81 184 GLY A C 1
ATOM 1469 O O . GLY A 1 184 ? -54.030 11.479 30.420 1.00 69.81 184 GLY A O 1
ATOM 1470 N N . GLN A 1 185 ? -52.143 10.845 31.453 1.00 67.38 185 GLN A N 1
ATOM 1471 C CA . GLN A 1 185 ? -52.748 9.737 32.205 1.00 67.38 185 GLN A CA 1
ATOM 1472 C C . GLN A 1 185 ? -52.626 9.970 33.714 1.00 67.38 185 GLN A C 1
ATOM 1474 O O . GLN A 1 185 ? -51.572 10.352 34.219 1.00 67.38 185 GLN A O 1
ATOM 1479 N N . ASN A 1 186 ? -53.712 9.728 34.455 1.00 66.12 186 ASN A N 1
ATOM 1480 C CA . ASN A 1 186 ? -53.714 9.918 35.909 1.00 66.12 186 ASN A CA 1
ATOM 1481 C C . ASN A 1 186 ? -53.239 8.675 36.692 1.00 66.12 186 ASN A C 1
ATOM 1483 O O . ASN A 1 186 ? -53.079 8.757 37.907 1.00 66.12 186 ASN A O 1
ATOM 1487 N N . SER A 1 187 ? -52.983 7.555 36.004 1.00 68.94 187 SER A N 1
ATOM 1488 C CA . SER A 1 187 ? -52.486 6.300 36.587 1.00 68.94 187 SER A CA 1
ATOM 1489 C C . SER A 1 187 ? -51.030 6.031 36.217 1.00 68.94 187 SER A C 1
ATOM 1491 O O . SER A 1 187 ? -50.578 6.365 35.121 1.00 68.94 187 SER A O 1
ATOM 1493 N N . THR A 1 188 ? -50.306 5.396 37.137 1.00 75.81 188 THR A N 1
ATOM 1494 C CA . THR A 1 188 ? -48.940 4.914 36.931 1.00 75.81 188 THR A CA 1
ATOM 1495 C C . THR A 1 188 ? -48.936 3.579 36.191 1.00 75.81 188 THR A C 1
ATOM 1497 O O . THR A 1 188 ? -49.781 2.717 36.428 1.00 75.81 188 THR A O 1
ATOM 1500 N N . VAL A 1 189 ? -47.972 3.400 35.287 1.00 80.50 189 VAL A N 1
ATOM 1501 C CA . VAL A 1 189 ? -47.780 2.160 34.522 1.00 80.50 189 VAL A CA 1
ATOM 1502 C C . VAL A 1 189 ? -46.373 1.626 34.784 1.00 80.50 189 VAL A C 1
ATOM 1504 O O . VAL A 1 189 ? -45.404 2.389 34.782 1.00 80.50 189 VAL A O 1
ATOM 1507 N N . GLN A 1 190 ? -46.251 0.315 35.008 1.00 77.81 190 GLN A N 1
ATOM 1508 C CA . GLN A 1 190 ? -44.957 -0.356 35.150 1.00 77.81 190 GLN A CA 1
ATOM 1509 C C . GLN A 1 190 ? -44.281 -0.494 33.789 1.00 77.81 190 GLN A C 1
ATOM 1511 O O . GLN A 1 190 ? -44.833 -1.118 32.883 1.00 77.81 190 GLN A O 1
ATOM 1516 N N . VAL A 1 191 ? -43.074 0.058 33.648 1.00 76.56 191 VAL A N 1
ATOM 1517 C CA . VAL A 1 191 ? -42.321 0.014 32.388 1.00 76.56 191 VAL A CA 1
ATOM 1518 C C . VAL A 1 191 ? -40.882 -0.427 32.654 1.00 76.56 191 VAL A C 1
ATOM 1520 O O . VAL A 1 191 ? -40.235 0.143 33.523 1.00 76.56 191 VAL A O 1
ATOM 1523 N N . PRO A 1 192 ? -40.331 -1.418 31.931 1.00 79.31 192 PRO A N 1
ATOM 1524 C CA . PRO A 1 192 ? -38.946 -1.844 32.119 1.00 79.31 192 PRO A CA 1
ATOM 1525 C C . PRO A 1 192 ? -37.935 -0.725 31.818 1.00 79.31 192 PRO A C 1
ATOM 1527 O O . PRO A 1 192 ? -38.051 -0.039 30.802 1.00 79.31 192 PRO A O 1
ATOM 1530 N N . PHE A 1 193 ? -36.875 -0.607 32.629 1.00 79.00 193 PHE A N 1
ATOM 1531 C CA . PHE A 1 193 ? -35.796 0.376 32.422 1.00 79.00 193 PHE A CA 1
ATOM 1532 C C . PHE A 1 193 ? -35.223 0.444 30.993 1.00 79.00 193 PHE A C 1
ATOM 1534 O O . PHE A 1 193 ? -34.969 1.554 30.540 1.00 79.00 193 PHE A O 1
ATOM 1541 N N . PRO A 1 194 ? -35.021 -0.667 30.252 1.00 78.38 194 PRO A N 1
ATOM 1542 C CA . PRO A 1 194 ? -34.489 -0.601 28.886 1.00 78.38 194 PRO A CA 1
ATOM 1543 C C . PRO A 1 194 ? -35.352 0.204 27.904 1.00 78.38 194 PRO A C 1
ATOM 1545 O O . PRO A 1 194 ? -34.846 0.691 26.896 1.00 78.38 194 PRO A O 1
ATOM 1548 N N . ALA A 1 195 ? -36.655 0.332 28.170 1.00 75.50 195 ALA A N 1
ATOM 1549 C CA . ALA A 1 195 ? -37.567 1.061 27.297 1.00 75.50 195 ALA A CA 1
ATOM 1550 C C . ALA A 1 195 ? -37.534 2.581 27.545 1.00 75.50 195 ALA A C 1
ATOM 1552 O O . ALA A 1 195 ? -37.865 3.356 26.638 1.00 75.50 195 ALA A O 1
ATOM 1553 N N . LEU A 1 196 ? -37.091 2.997 28.737 1.00 77.06 196 LEU A N 1
ATOM 1554 C CA . LEU A 1 196 ? -37.076 4.379 29.207 1.00 77.06 196 LEU A CA 1
ATOM 1555 C C . LEU A 1 196 ? -35.752 5.069 28.877 1.00 77.06 196 LEU A C 1
ATOM 1557 O O . LEU A 1 196 ? -34.675 4.506 29.059 1.00 77.06 196 LEU A O 1
ATOM 1561 N N . LYS A 1 197 ? -35.845 6.316 28.422 1.00 83.25 197 LYS A N 1
ATOM 1562 C CA . LYS A 1 197 ? -34.708 7.215 28.216 1.00 83.25 197 LYS A CA 1
ATOM 1563 C C . LYS A 1 197 ? -34.877 8.414 29.140 1.00 83.25 197 LYS A C 1
ATOM 1565 O O . LYS A 1 197 ? -36.006 8.871 29.327 1.00 83.25 197 LYS A O 1
ATOM 1570 N N . LYS A 1 198 ? -33.788 8.909 29.725 1.00 80.75 198 LYS A N 1
ATOM 1571 C CA . LYS A 1 198 ? -33.816 10.105 30.572 1.00 80.75 198 LYS A CA 1
ATOM 1572 C C . LYS A 1 198 ? -34.104 11.338 29.715 1.00 80.75 198 LYS A C 1
ATOM 1574 O O . LYS A 1 198 ? -33.566 11.471 28.619 1.00 80.75 198 LYS A O 1
ATOM 1579 N N . ASP A 1 199 ? -34.988 12.210 30.187 1.00 76.12 199 ASP A N 1
ATOM 1580 C CA . ASP A 1 199 ? -35.257 13.504 29.560 1.00 76.12 199 ASP A CA 1
ATOM 1581 C C . ASP A 1 199 ? -34.502 14.592 30.339 1.00 76.12 199 ASP A C 1
ATOM 1583 O O . ASP A 1 199 ? -35.014 15.134 31.315 1.00 76.12 199 ASP A O 1
ATOM 1587 N N . ASP A 1 200 ? -33.269 14.916 29.930 1.00 70.56 200 ASP A N 1
ATOM 1588 C CA . ASP A 1 200 ? -32.500 16.026 30.525 1.00 70.56 200 ASP A CA 1
ATOM 1589 C C . ASP A 1 200 ? -32.992 17.411 30.061 1.00 70.56 200 ASP A C 1
ATOM 1591 O O . ASP A 1 200 ? -32.400 18.438 30.400 1.00 70.56 200 ASP A O 1
ATOM 1595 N N . ARG A 1 201 ? -34.084 17.480 29.284 1.00 58.50 201 ARG A N 1
ATOM 1596 C CA . ARG A 1 201 ? -34.725 18.751 28.942 1.00 58.50 201 ARG A CA 1
ATOM 1597 C C . ARG A 1 201 ? -35.809 19.052 29.975 1.00 58.50 201 ARG A C 1
ATOM 1599 O O . ARG A 1 201 ? -36.822 18.351 30.001 1.00 58.50 201 ARG A O 1
ATOM 1606 N N . PRO A 1 202 ? -35.670 20.113 30.793 1.00 48.62 202 PRO A N 1
ATOM 1607 C CA . PRO A 1 202 ? -36.769 20.535 31.645 1.00 48.62 202 PRO A CA 1
ATOM 1608 C C . PRO A 1 202 ? -37.978 20.840 30.756 1.00 48.62 202 PRO A C 1
ATOM 1610 O O . PRO A 1 20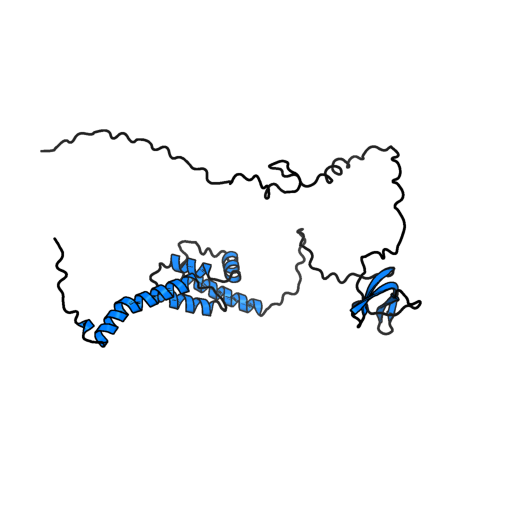2 ? -37.853 21.531 29.740 1.00 48.62 202 PRO A O 1
ATOM 1613 N N . MET A 1 203 ? -39.148 20.306 31.117 1.00 45.00 203 MET A N 1
ATOM 1614 C CA . MET A 1 203 ? -40.415 20.696 30.503 1.00 45.00 203 MET A CA 1
ATOM 1615 C C . MET A 1 203 ? -40.610 22.194 30.741 1.00 45.00 203 MET A C 1
ATOM 1617 O O . MET A 1 203 ? -41.119 22.610 31.778 1.00 45.00 203 MET A O 1
ATOM 1621 N N . SER A 1 204 ? -40.178 23.018 29.790 1.00 41.38 204 SER A N 1
ATOM 1622 C CA . SER A 1 204 ? -40.506 24.435 29.774 1.00 41.38 204 SER A CA 1
ATOM 1623 C C . SER A 1 204 ? -41.951 24.563 29.299 1.00 41.38 204 SER A C 1
ATOM 1625 O O . SER A 1 204 ? -42.244 24.773 28.125 1.00 41.38 204 SER A O 1
ATOM 1627 N N . GLY A 1 205 ? -42.870 24.334 30.233 1.00 42.31 205 GLY A N 1
ATOM 1628 C CA . GLY A 1 205 ? -44.245 24.781 30.126 1.00 42.31 205 GLY A CA 1
ATOM 1629 C C . GLY A 1 205 ? -44.314 26.249 30.535 1.00 42.31 205 GLY A C 1
ATOM 1630 O O . GLY A 1 205 ? -44.328 26.546 31.717 1.00 42.31 205 GLY A O 1
ATOM 1631 N N . VAL A 1 206 ? -44.313 27.133 29.535 1.00 40.62 206 VAL A N 1
ATOM 1632 C CA . VAL A 1 206 ? -45.116 28.367 29.435 1.00 40.62 206 VAL A CA 1
ATOM 1633 C C . VAL A 1 206 ? -45.115 29.349 30.637 1.00 40.62 206 VAL A C 1
ATOM 1635 O O . VAL A 1 206 ? -45.675 29.099 31.697 1.00 40.62 206 VAL A O 1
ATOM 1638 N N . THR A 1 207 ? -44.630 30.569 30.353 1.00 43.41 207 THR A N 1
ATOM 1639 C CA . THR A 1 207 ? -44.882 31.879 31.012 1.00 43.41 207 THR A CA 1
ATOM 1640 C C . THR A 1 207 ? -44.296 32.169 32.405 1.00 43.41 207 THR A C 1
ATOM 1642 O O . THR A 1 207 ? -44.868 31.801 33.421 1.00 43.41 207 THR A O 1
ATOM 1645 N N . ARG A 1 208 ? -43.258 33.024 32.461 1.00 38.19 208 ARG A N 1
ATOM 1646 C CA . ARG A 1 208 ? -43.310 34.433 32.937 1.00 38.19 208 ARG A CA 1
ATOM 1647 C C . ARG A 1 208 ? -41.897 35.038 33.036 1.00 38.19 208 ARG A C 1
ATOM 1649 O O . ARG A 1 208 ? -40.917 34.324 33.197 1.00 38.19 208 ARG A O 1
ATOM 1656 N N . ALA A 1 209 ? -41.833 36.359 32.866 1.00 42.84 209 ALA A N 1
ATOM 1657 C CA . ALA A 1 209 ? -40.634 37.197 32.783 1.00 42.84 209 ALA A CA 1
ATOM 1658 C C . ALA A 1 209 ? -39.639 37.018 33.955 1.00 42.84 209 ALA A C 1
ATOM 1660 O O . ALA A 1 209 ? -40.072 36.719 35.070 1.00 42.84 209 ALA A O 1
ATOM 1661 N N . PRO A 1 210 ? -38.327 37.240 33.740 1.00 49.12 210 PRO A N 1
ATOM 1662 C CA . PRO A 1 210 ? -37.340 37.165 34.813 1.00 49.12 210 PRO A CA 1
ATOM 1663 C C . PRO A 1 210 ? -37.513 38.328 35.813 1.00 49.12 210 PRO A C 1
ATOM 1665 O O . PRO A 1 210 ? -37.717 39.466 35.383 1.00 49.12 210 PRO A O 1
ATOM 1668 N N . PRO A 1 211 ? -37.420 38.085 37.135 1.00 55.59 211 PRO A N 1
ATOM 1669 C CA . PRO A 1 211 ? -37.333 39.155 38.125 1.00 55.59 211 PRO A CA 1
ATOM 1670 C C . PRO A 1 211 ? -35.939 39.820 38.091 1.00 55.59 211 PRO A C 1
ATOM 1672 O O . PRO A 1 211 ? -34.963 39.177 37.692 1.00 55.59 211 PRO A O 1
ATOM 1675 N N . PRO A 1 212 ? -35.823 41.101 38.492 1.00 54.62 212 PRO A N 1
ATOM 1676 C CA . PRO A 1 212 ? -34.561 41.842 38.462 1.00 54.62 212 PRO A CA 1
ATOM 1677 C C . PRO A 1 212 ? -33.529 41.288 39.467 1.00 54.62 212 PRO A C 1
ATOM 1679 O O . PRO A 1 212 ? -33.914 40.698 40.480 1.00 54.62 212 PRO A O 1
ATOM 1682 N N . PRO A 1 213 ? -32.218 41.475 39.212 1.00 55.50 213 PRO A N 1
ATOM 1683 C CA . PRO A 1 213 ? -31.155 40.920 40.049 1.00 55.50 213 PRO A CA 1
ATOM 1684 C C . PRO A 1 213 ? -31.117 41.563 41.450 1.00 55.50 213 PRO A C 1
ATOM 1686 O O . PRO A 1 213 ? -31.337 42.772 41.571 1.00 55.50 213 PRO A O 1
ATOM 1689 N N . PRO A 1 214 ? -30.803 40.794 42.514 1.00 50.47 214 PRO A N 1
ATOM 1690 C CA . PRO A 1 214 ? -30.662 41.339 43.855 1.00 50.47 214 PRO A CA 1
ATOM 1691 C C . PRO A 1 214 ? -29.373 42.158 43.996 1.00 50.47 214 PRO A C 1
ATOM 1693 O O . PRO A 1 214 ? -28.302 41.802 43.504 1.00 50.47 214 PRO A O 1
ATOM 1696 N N . VAL A 1 215 ? -29.529 43.282 44.688 1.00 45.69 215 VAL A N 1
ATOM 1697 C CA . VAL A 1 215 ? -28.528 44.308 44.976 1.00 45.69 215 VAL A CA 1
ATOM 1698 C C . VAL A 1 215 ? -27.408 43.762 45.869 1.00 45.69 215 VAL A C 1
ATOM 1700 O O . VAL A 1 215 ? -27.653 43.064 46.850 1.00 45.69 215 VAL A O 1
ATOM 1703 N N . LEU A 1 216 ? -26.175 44.140 45.524 1.00 48.03 216 LEU A N 1
ATOM 1704 C CA . LEU A 1 216 ? -24.939 43.922 46.275 1.00 48.03 216 LEU A CA 1
ATOM 1705 C C . LEU A 1 216 ? -25.050 44.417 47.726 1.00 48.03 216 LEU A C 1
ATOM 1707 O O . LEU A 1 216 ? -25.223 45.613 47.962 1.00 48.03 216 LEU A O 1
ATOM 1711 N N . THR A 1 217 ? -24.814 43.530 48.694 1.00 40.38 217 THR A N 1
ATOM 1712 C CA . THR A 1 217 ? -24.446 43.928 50.059 1.00 40.38 217 THR A CA 1
ATOM 1713 C C . THR A 1 217 ? -23.036 43.465 50.390 1.00 40.38 217 THR A C 1
ATOM 1715 O O . THR A 1 217 ? -22.662 42.306 50.235 1.00 40.38 217 THR A O 1
ATOM 1718 N N . LYS A 1 218 ? -22.263 44.450 50.828 1.00 46.59 218 LYS A N 1
ATOM 1719 C CA . LYS A 1 218 ? -20.830 44.488 51.079 1.00 46.59 218 LYS A CA 1
ATOM 1720 C C . LYS A 1 218 ? -20.444 43.702 52.337 1.00 46.59 218 LYS A C 1
ATOM 1722 O O . LYS A 1 218 ? -21.072 43.869 53.377 1.00 46.59 218 LYS A O 1
ATOM 1727 N N . GLY A 1 219 ? -19.319 42.988 52.265 1.00 49.56 219 GLY A N 1
ATOM 1728 C CA . GLY A 1 219 ? -18.435 42.796 53.416 1.00 49.56 219 GLY A CA 1
ATOM 1729 C C . GLY A 1 219 ? -18.171 41.352 53.829 1.00 49.56 219 GLY A C 1
ATOM 1730 O O . GLY A 1 219 ? -18.872 40.821 54.678 1.00 49.56 219 GLY A O 1
ATOM 1731 N N . LYS A 1 220 ? -17.073 40.788 53.326 1.00 44.00 220 LYS A N 1
ATOM 1732 C CA . LYS A 1 220 ? -15.940 40.215 54.079 1.00 44.00 220 LYS A CA 1
ATOM 1733 C C . LYS A 1 220 ? -14.822 40.006 53.047 1.00 44.00 220 LYS A C 1
ATOM 1735 O O . LYS A 1 220 ? -15.114 39.611 51.925 1.00 44.00 220 LYS A O 1
ATOM 1740 N N . GLY A 1 221 ? -13.596 40.414 53.375 1.00 55.12 221 GLY A N 1
ATOM 1741 C CA . GLY A 1 221 ? -12.464 40.362 52.443 1.00 55.12 221 GLY A CA 1
ATOM 1742 C C . GLY A 1 221 ? -12.134 38.927 52.008 1.00 55.12 221 GLY A C 1
ATOM 1743 O O . GLY A 1 221 ? -12.489 38.001 52.742 1.00 55.12 221 GLY A O 1
ATOM 1744 N N . PRO A 1 222 ? -11.472 38.742 50.850 1.00 53.69 222 PRO A N 1
ATOM 1745 C CA . PRO A 1 222 ? -11.184 37.417 50.320 1.00 53.69 222 PRO A CA 1
ATOM 1746 C C . PRO A 1 222 ? -10.299 36.610 51.274 1.00 53.69 222 PRO A C 1
ATOM 1748 O O . PRO A 1 222 ? -9.371 37.152 51.882 1.00 53.69 222 PRO A O 1
ATOM 1751 N N . GLY A 1 223 ? -10.587 35.318 51.421 1.00 61.25 223 GLY A N 1
ATOM 1752 C CA . GLY A 1 223 ? -9.768 34.401 52.219 1.00 61.25 223 GLY A CA 1
ATOM 1753 C C . GLY A 1 223 ? -8.410 34.107 51.554 1.00 61.25 223 GLY A C 1
ATOM 1754 O O . GLY A 1 223 ? -8.249 34.321 50.353 1.00 61.25 223 GLY A O 1
ATOM 1755 N N . PRO A 1 224 ? -7.420 33.553 52.282 1.00 62.75 224 PRO A N 1
ATOM 1756 C CA . PRO A 1 224 ? -6.030 33.389 51.824 1.00 62.75 224 PRO A CA 1
ATOM 1757 C C . PRO A 1 224 ? -5.818 32.325 50.722 1.00 62.75 224 PRO A C 1
ATOM 1759 O O . PRO A 1 224 ? -4.692 31.904 50.478 1.00 62.75 224 PRO A O 1
ATOM 1762 N N . MET A 1 225 ? -6.879 31.895 50.036 1.00 52.16 225 MET A N 1
ATOM 1763 C CA . MET A 1 225 ? -6.832 31.011 48.863 1.00 52.16 225 MET A CA 1
ATOM 1764 C C . MET A 1 225 ? -7.568 31.618 47.643 1.00 52.16 225 MET A C 1
ATOM 1766 O O . MET A 1 225 ? -7.738 30.952 46.627 1.00 52.16 225 MET A O 1
ATOM 1770 N N . GLU A 1 226 ? -7.984 32.891 47.699 1.00 55.06 226 GLU A N 1
ATOM 1771 C CA . GLU A 1 226 ? -8.719 33.583 46.620 1.00 55.06 226 GLU A CA 1
ATOM 1772 C C . GLU A 1 226 ? -7.835 34.481 45.728 1.00 55.06 226 GLU A C 1
ATOM 1774 O O . GLU A 1 226 ? -8.263 35.540 45.285 1.00 55.06 226 GLU A O 1
ATOM 1779 N N . LEU A 1 227 ? -6.600 34.073 45.415 1.00 54.59 227 LEU A N 1
ATOM 1780 C CA . LEU A 1 227 ? -5.760 34.780 44.427 1.00 54.59 227 LEU A CA 1
ATOM 1781 C C . LEU A 1 227 ? -5.787 34.161 43.015 1.00 54.59 227 LEU A C 1
ATOM 1783 O O . LEU A 1 227 ? -5.262 34.762 42.080 1.00 54.59 227 LEU A O 1
ATOM 1787 N N . ASP A 1 228 ? -6.473 33.026 42.822 1.00 56.22 228 ASP A N 1
ATOM 1788 C CA . ASP A 1 228 ? -6.430 32.268 41.555 1.00 56.22 228 ASP A CA 1
ATOM 1789 C C . ASP A 1 228 ? -7.796 32.058 40.865 1.00 56.22 228 ASP A C 1
ATOM 1791 O O . ASP A 1 228 ? -7.877 31.430 39.802 1.00 56.22 228 ASP A O 1
ATOM 1795 N N . GLY A 1 229 ? -8.882 32.591 41.437 1.00 53.47 229 GLY A N 1
ATOM 1796 C CA . GLY A 1 229 ? -10.247 32.427 40.915 1.00 53.47 229 GLY A CA 1
ATOM 1797 C C . GLY A 1 229 ? -10.653 33.438 39.835 1.00 53.47 229 GLY A C 1
ATOM 1798 O O . GLY A 1 229 ? -11.365 33.086 38.896 1.00 53.47 229 GLY A O 1
ATOM 1799 N N . GLU A 1 230 ? -10.160 34.676 39.906 1.00 52.72 230 GLU A N 1
ATOM 1800 C CA . GLU A 1 230 ? -10.633 35.787 39.056 1.00 52.72 230 GLU A CA 1
ATOM 1801 C C . GLU A 1 230 ? -9.920 35.911 37.698 1.00 52.72 230 GLU A C 1
ATOM 1803 O O . GLU A 1 230 ? -10.278 36.757 36.882 1.00 52.72 230 GLU A O 1
ATOM 1808 N N . LYS A 1 231 ? -8.950 35.038 37.389 1.00 53.59 231 LYS A N 1
ATOM 1809 C CA . LYS A 1 231 ? -8.311 35.000 36.056 1.00 53.59 231 LYS A CA 1
ATOM 1810 C C . LYS A 1 231 ? -8.898 33.967 35.094 1.00 53.59 231 LYS A C 1
ATOM 1812 O O . LYS A 1 231 ? -8.542 33.982 33.918 1.00 53.59 231 LYS A O 1
ATOM 1817 N N . ARG A 1 232 ? -9.812 33.089 35.532 1.00 54.41 232 ARG A N 1
ATOM 1818 C CA . ARG A 1 232 ? -10.372 32.033 34.657 1.00 54.41 232 ARG A CA 1
ATOM 1819 C C . ARG A 1 232 ? -11.568 32.469 33.807 1.00 54.41 232 ARG A C 1
ATOM 1821 O O . ARG A 1 232 ? -11.976 31.726 32.921 1.00 54.41 232 ARG A O 1
ATOM 1828 N N . THR A 1 233 ? -12.084 33.679 34.006 1.00 53.25 233 THR A N 1
ATOM 1829 C CA . THR A 1 233 ? -13.066 34.328 33.116 1.00 53.25 233 THR A CA 1
ATOM 1830 C C . THR A 1 233 ? -12.415 35.155 31.999 1.00 53.25 233 THR A C 1
ATOM 1832 O O . THR A 1 233 ? -13.111 35.799 31.217 1.00 53.25 233 THR A O 1
ATOM 1835 N N . GLY A 1 234 ? -11.084 35.117 31.867 1.00 57.00 234 GLY A N 1
ATOM 1836 C CA . GLY A 1 234 ? -10.365 35.636 30.706 1.00 57.00 234 GLY A CA 1
ATOM 1837 C C . GLY A 1 234 ? -10.140 34.526 29.682 1.00 57.00 234 GLY A C 1
ATOM 1838 O O . GLY A 1 234 ? -9.303 33.657 29.901 1.00 57.00 234 GLY A O 1
ATOM 1839 N N . GLY A 1 235 ? -10.889 34.540 28.576 1.00 65.62 235 GLY A N 1
ATOM 1840 C CA . GLY A 1 235 ? -10.731 33.576 27.481 1.00 65.62 235 GLY A CA 1
ATOM 1841 C C . GLY A 1 235 ? -9.272 33.403 27.035 1.00 65.62 235 GLY A C 1
ATOM 1842 O O . GLY A 1 235 ? -8.485 34.343 27.108 1.00 65.62 235 GLY A O 1
ATOM 1843 N N . ILE A 1 236 ? -8.932 32.191 26.581 1.00 77.75 236 ILE A N 1
ATOM 1844 C CA . ILE A 1 236 ? -7.577 31.734 26.220 1.00 77.75 236 ILE A CA 1
ATOM 1845 C C . ILE A 1 236 ? -6.818 32.816 25.441 1.00 77.75 236 ILE A C 1
ATOM 1847 O O . ILE A 1 236 ? -7.228 33.180 24.342 1.00 77.75 236 ILE A O 1
ATOM 1851 N N . ILE A 1 237 ? -5.720 33.326 26.000 1.00 78.94 237 ILE A N 1
ATOM 1852 C CA . ILE A 1 237 ? -4.865 34.334 25.361 1.00 78.94 237 ILE A CA 1
ATOM 1853 C C . ILE A 1 237 ? -3.676 33.6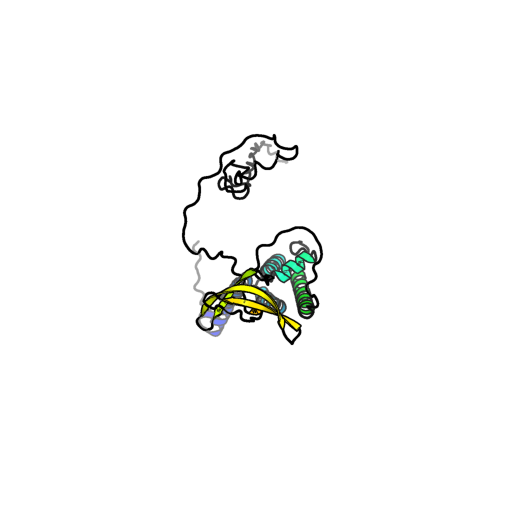27 24.710 1.00 78.94 237 ILE A C 1
ATOM 1855 O O . ILE A 1 237 ? -2.968 32.845 25.346 1.00 78.94 237 ILE A O 1
ATOM 1859 N N . CYS A 1 238 ? -3.433 33.916 23.439 1.00 78.06 238 CYS A N 1
ATOM 1860 C CA . CYS A 1 238 ? -2.272 33.455 22.707 1.00 78.06 238 CYS A CA 1
ATOM 1861 C C . CYS A 1 238 ? -1.007 34.089 23.283 1.00 78.06 238 CYS A C 1
ATOM 1863 O O . CYS A 1 238 ? -0.812 35.296 23.213 1.00 78.06 238 CYS A O 1
ATOM 1865 N N . LEU A 1 239 ? -0.089 33.272 23.788 1.00 78.38 239 LEU A N 1
ATOM 1866 C CA . LEU A 1 239 ? 1.157 33.752 24.395 1.00 78.38 239 LEU A CA 1
ATOM 1867 C C . LEU A 1 239 ? 2.165 34.330 23.384 1.00 78.38 239 LEU A C 1
ATOM 1869 O O . LEU A 1 239 ? 3.185 34.872 23.793 1.00 78.38 239 LEU A O 1
ATOM 1873 N N . ARG A 1 240 ? 1.907 34.212 22.073 1.00 76.38 240 ARG A N 1
ATOM 1874 C CA . ARG A 1 240 ? 2.786 34.739 21.016 1.00 76.38 240 ARG A CA 1
ATOM 1875 C C . ARG A 1 240 ? 2.346 36.109 20.502 1.00 76.38 240 ARG A C 1
ATOM 1877 O O . ARG A 1 240 ? 3.194 36.969 20.322 1.00 76.38 240 ARG A O 1
ATOM 1884 N N . CYS A 1 241 ? 1.045 36.321 20.294 1.00 79.12 241 CYS A N 1
ATOM 1885 C CA . CYS A 1 241 ? 0.501 37.594 19.795 1.00 79.12 241 CYS A CA 1
ATOM 1886 C C . CYS A 1 241 ? -0.399 38.330 20.801 1.00 79.12 241 CYS A C 1
ATOM 1888 O O . CYS A 1 241 ? -0.953 39.370 20.471 1.00 79.12 241 CYS A O 1
ATOM 1890 N N . GLN A 1 242 ? -0.590 37.778 22.004 1.00 77.12 242 GLN A N 1
ATOM 1891 C CA . GLN A 1 242 ? -1.486 38.285 23.056 1.00 77.12 242 GLN A CA 1
ATOM 1892 C C . GLN A 1 242 ? -2.969 38.404 22.636 1.00 77.12 242 GLN A C 1
ATOM 1894 O O . GLN A 1 242 ? -3.786 38.969 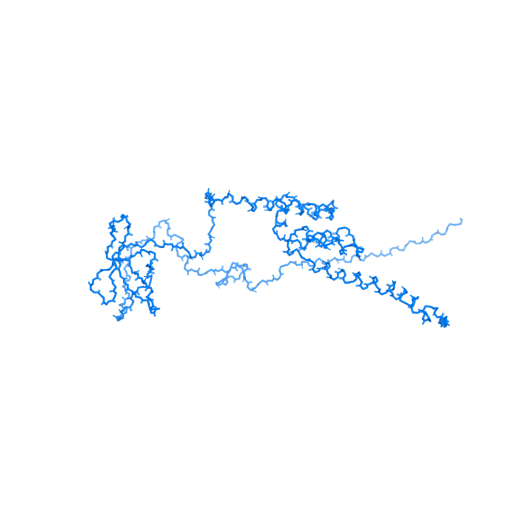23.362 1.00 77.12 242 GLN A O 1
ATOM 1899 N N . GLY A 1 243 ? -3.352 37.824 21.493 1.00 73.69 243 GLY A N 1
ATOM 1900 C CA . GLY A 1 243 ? -4.735 37.767 21.015 1.00 73.69 243 GLY A CA 1
ATOM 1901 C C . GLY A 1 243 ? -5.571 36.725 21.760 1.00 73.69 243 GLY A C 1
ATOM 1902 O O . GLY A 1 243 ? -5.079 35.657 22.106 1.00 73.69 243 GLY A O 1
ATOM 1903 N N . LYS A 1 244 ? -6.851 37.010 22.007 1.00 80.88 244 LYS A N 1
ATOM 1904 C CA . LYS A 1 244 ? -7.784 36.096 22.694 1.00 80.88 244 LYS A CA 1
ATOM 1905 C C . LYS A 1 244 ? -8.389 35.083 21.704 1.00 80.88 244 LYS A C 1
ATOM 1907 O O . LYS A 1 244 ? -8.591 35.409 20.540 1.00 80.88 244 LYS A O 1
ATOM 1912 N N . GLY A 1 245 ? -8.703 33.872 22.163 1.00 78.44 245 GLY A N 1
ATOM 1913 C CA . GLY A 1 245 ? -9.455 32.844 21.430 1.00 78.44 245 GLY A CA 1
ATOM 1914 C C . GLY A 1 245 ? -8.645 31.704 20.795 1.00 78.44 245 GLY A C 1
ATOM 1915 O O . GLY A 1 245 ? -9.259 30.784 20.265 1.00 78.44 245 GLY A O 1
ATOM 1916 N N . HIS A 1 246 ? -7.307 31.710 20.850 1.00 78.56 246 HIS A N 1
ATOM 1917 C CA . HIS A 1 246 ? -6.473 30.636 20.283 1.00 78.56 246 HIS A CA 1
ATOM 1918 C C . HIS A 1 246 ? -5.169 30.421 21.070 1.00 78.56 246 HIS A C 1
ATOM 1920 O O . HIS A 1 246 ? -4.680 31.319 21.756 1.00 78.56 246 HIS A O 1
ATOM 1926 N N . MET A 1 247 ? -4.589 29.223 20.972 1.00 82.31 247 MET A N 1
ATOM 1927 C CA . MET A 1 247 ? -3.314 28.877 21.616 1.00 82.31 247 MET A CA 1
ATOM 1928 C C . MET A 1 247 ? -2.129 29.241 20.706 1.00 82.31 247 MET A C 1
ATOM 1930 O O . MET A 1 247 ? -2.257 29.280 19.486 1.00 82.31 247 MET A O 1
ATOM 1934 N N . ALA A 1 248 ? -0.936 29.459 21.275 1.00 76.12 248 ALA A N 1
ATOM 1935 C CA . ALA A 1 248 ? 0.251 29.915 20.531 1.00 76.12 248 ALA A CA 1
ATOM 1936 C C . ALA A 1 248 ? 0.687 29.003 19.362 1.00 76.12 248 ALA A C 1
ATOM 1938 O O . ALA A 1 248 ? 1.392 29.457 18.461 1.00 76.12 248 ALA A O 1
ATOM 1939 N N . ARG A 1 249 ? 0.267 27.731 19.357 1.00 75.50 249 ARG A N 1
ATOM 1940 C CA . ARG A 1 249 ? 0.550 26.768 18.277 1.00 75.50 249 ARG A CA 1
ATOM 1941 C C . ARG A 1 249 ? -0.308 26.997 17.033 1.00 75.50 249 ARG A C 1
ATOM 1943 O O . ARG A 1 249 ? 0.181 26.753 15.929 1.00 75.50 249 ARG A O 1
ATOM 1950 N N . ASP A 1 250 ? -1.511 27.527 17.224 1.00 71.00 250 ASP A N 1
ATOM 1951 C CA . ASP A 1 250 ? -2.520 27.776 16.187 1.00 71.00 250 ASP A CA 1
ATOM 1952 C C . ASP A 1 250 ? -2.623 29.271 15.866 1.00 71.00 250 ASP A C 1
ATOM 1954 O O . ASP A 1 250 ? -3.610 29.752 15.318 1.00 71.00 250 ASP A O 1
ATOM 1958 N N . CYS A 1 251 ? -1.591 30.030 16.245 1.00 74.31 251 CYS A N 1
ATOM 1959 C CA . CYS A 1 251 ? -1.529 31.457 16.016 1.00 74.31 251 CYS A CA 1
ATOM 1960 C C . CYS A 1 251 ? -1.355 31.744 14.516 1.00 74.31 251 CYS A C 1
ATOM 1962 O O . CYS A 1 251 ? -0.337 31.339 13.945 1.00 74.31 251 CYS A O 1
ATOM 1964 N N . PRO A 1 252 ? -2.306 32.450 13.874 1.00 74.31 252 PRO A N 1
ATOM 1965 C CA . PRO A 1 252 ? -2.264 32.720 12.437 1.00 74.31 252 PRO A CA 1
ATOM 1966 C C . PRO A 1 252 ? -1.107 33.646 12.035 1.00 74.31 252 PRO A C 1
ATOM 1968 O O . PRO A 1 252 ? -0.772 33.734 10.861 1.00 74.31 252 PRO A O 1
ATOM 1971 N N . SER A 1 253 ? -0.448 34.297 12.996 1.00 64.88 253 SER A N 1
ATOM 1972 C CA . SER A 1 253 ? 0.722 35.148 12.773 1.00 64.88 253 SER A CA 1
ATOM 1973 C C . SER A 1 253 ? 2.060 34.404 12.917 1.00 64.88 253 SER A C 1
ATOM 1975 O O . SER A 1 253 ? 3.037 34.990 13.381 1.00 64.88 253 SER A O 1
ATOM 1977 N N . LYS A 1 254 ? 2.145 33.112 12.565 1.00 62.81 254 LYS A N 1
ATOM 1978 C CA . LYS A 1 254 ? 3.448 32.427 12.467 1.00 62.81 254 LYS A CA 1
ATOM 1979 C C . LYS A 1 254 ? 4.301 33.090 11.372 1.00 62.81 254 LYS A C 1
ATOM 1981 O O . LYS A 1 254 ? 3.885 33.048 10.217 1.00 62.81 254 LYS A O 1
ATOM 1986 N N . PRO A 1 255 ? 5.518 33.587 11.658 1.00 55.31 255 PRO A N 1
ATOM 1987 C CA . PRO A 1 255 ? 6.563 33.535 10.651 1.00 55.31 255 PRO A CA 1
ATOM 1988 C C . PRO A 1 255 ? 6.942 32.061 10.463 1.00 55.31 255 PRO A C 1
ATOM 1990 O O . PRO A 1 255 ? 7.078 31.312 11.437 1.00 55.31 255 PRO A O 1
ATOM 1993 N N . ILE A 1 256 ? 7.044 31.639 9.205 1.00 46.62 256 ILE A N 1
ATOM 1994 C CA . ILE A 1 256 ? 7.509 30.314 8.792 1.00 46.62 256 ILE A CA 1
ATOM 1995 C C . ILE A 1 256 ? 8.861 30.068 9.470 1.00 46.62 256 ILE A C 1
ATOM 1997 O O . ILE A 1 256 ? 9.860 30.709 9.161 1.00 46.62 256 ILE A O 1
ATOM 2001 N N . SER A 1 257 ? 8.869 29.191 10.468 1.00 47.91 257 SER A N 1
ATOM 2002 C CA . SER A 1 257 ? 10.079 28.816 11.186 1.00 47.91 257 SER A CA 1
ATOM 2003 C C . SER A 1 257 ? 10.798 27.736 10.386 1.00 47.91 257 SER A C 1
ATOM 2005 O O . SER A 1 257 ? 10.251 26.649 10.210 1.00 47.91 257 SER A O 1
ATOM 2007 N N . GLY A 1 258 ? 12.025 28.047 9.957 1.00 40.22 258 GLY A N 1
ATOM 2008 C CA . GLY A 1 258 ? 13.096 27.054 9.913 1.00 40.22 258 GLY A CA 1
ATOM 2009 C C . GLY A 1 258 ? 13.712 26.714 8.558 1.00 40.22 258 GLY A C 1
ATOM 2010 O O . GLY A 1 258 ? 13.782 25.536 8.251 1.00 40.22 258 GLY A O 1
ATOM 2011 N N . TYR A 1 259 ? 14.234 27.696 7.815 1.00 37.72 259 TYR A N 1
ATOM 2012 C CA . TYR A 1 259 ? 15.477 27.519 7.046 1.00 37.72 259 TYR A CA 1
ATOM 2013 C C . TYR A 1 259 ? 16.276 28.821 7.134 1.00 37.72 259 TYR A C 1
ATOM 2015 O O . TYR A 1 259 ? 16.025 29.782 6.412 1.00 37.72 259 TYR A O 1
ATOM 2023 N N . GLU A 1 260 ? 17.193 28.871 8.094 1.00 41.34 260 GLU A N 1
ATOM 2024 C CA . GLU A 1 260 ? 18.227 29.895 8.157 1.00 41.34 260 GLU A CA 1
ATOM 2025 C C . GLU A 1 260 ? 19.193 29.624 7.001 1.00 41.34 260 GLU A C 1
ATOM 2027 O O . GLU A 1 260 ? 19.947 28.651 7.013 1.00 41.34 260 GLU A O 1
ATOM 2032 N N . ALA A 1 261 ? 19.089 30.431 5.945 1.00 41.12 261 ALA A N 1
ATOM 2033 C CA . ALA A 1 261 ? 20.050 30.430 4.859 1.00 41.12 261 ALA A CA 1
ATOM 2034 C C . ALA A 1 261 ? 21.390 30.918 5.420 1.00 41.12 261 ALA A C 1
ATOM 2036 O O . ALA A 1 261 ? 21.604 32.116 5.596 1.00 41.12 261 ALA A O 1
ATOM 2037 N N . LYS A 1 262 ? 22.290 29.977 5.718 1.00 42.69 262 LYS A N 1
ATOM 2038 C CA . LYS A 1 262 ? 23.720 30.267 5.782 1.00 42.69 262 LYS A CA 1
ATOM 2039 C C . LYS A 1 262 ? 24.132 30.761 4.401 1.00 42.69 262 LYS A C 1
ATOM 2041 O O . LYS A 1 262 ? 24.164 29.988 3.449 1.00 42.69 262 LYS A O 1
ATOM 2046 N N . ILE A 1 263 ? 24.404 32.054 4.303 1.00 51.56 263 ILE A N 1
ATOM 2047 C CA . ILE A 1 263 ? 25.219 32.593 3.224 1.00 51.56 263 ILE A CA 1
ATOM 2048 C C . ILE A 1 263 ? 26.642 32.143 3.560 1.00 51.56 263 ILE A C 1
ATOM 2050 O O . ILE A 1 263 ? 27.238 32.635 4.515 1.00 51.56 263 ILE A O 1
ATOM 2054 N N . GLU A 1 264 ? 27.144 31.137 2.846 1.00 50.38 264 GLU A N 1
ATOM 2055 C CA . GLU A 1 264 ? 28.581 30.893 2.779 1.00 50.38 264 GLU A CA 1
ATOM 2056 C C . GLU A 1 264 ? 29.199 32.051 1.994 1.00 50.38 264 GLU A C 1
ATOM 2058 O O . GLU A 1 264 ? 28.939 32.231 0.804 1.00 50.38 264 GLU A O 1
ATOM 2063 N N . GLU A 1 265 ? 29.972 32.873 2.701 1.00 48.41 265 GLU A N 1
ATOM 2064 C CA . GLU A 1 265 ? 30.939 33.788 2.108 1.00 48.41 265 GLU A CA 1
ATOM 2065 C C . GLU A 1 265 ? 31.870 32.989 1.195 1.00 48.41 265 GLU A C 1
ATOM 2067 O O . GLU A 1 265 ? 32.638 32.133 1.643 1.00 48.41 265 GLU A O 1
ATOM 2072 N N . VAL A 1 266 ? 31.803 33.288 -0.099 1.00 49.12 266 VAL A N 1
ATOM 2073 C CA . VAL A 1 266 ? 32.826 32.900 -1.061 1.00 49.12 266 VAL A CA 1
ATOM 2074 C C . VAL A 1 266 ? 34.093 33.653 -0.662 1.00 49.12 266 VAL A C 1
ATOM 2076 O O . VAL A 1 266 ? 34.201 34.855 -0.888 1.00 49.12 266 VAL A O 1
ATOM 2079 N N . LYS A 1 267 ? 35.043 32.961 -0.027 1.00 46.38 267 LYS A N 1
ATOM 2080 C CA . LYS A 1 267 ? 36.427 33.434 0.017 1.00 46.38 267 LYS A CA 1
ATOM 2081 C C . LYS A 1 267 ? 36.974 33.343 -1.400 1.00 46.38 267 LYS A C 1
ATOM 2083 O O . LYS A 1 267 ? 37.182 32.244 -1.911 1.00 46.38 267 LYS A O 1
ATOM 2088 N N . GLU A 1 268 ? 37.164 34.505 -2.013 1.00 51.03 268 GLU A N 1
ATOM 2089 C CA . GLU A 1 268 ? 38.060 34.691 -3.147 1.00 51.03 268 GLU A CA 1
ATOM 2090 C C . GLU A 1 268 ? 39.419 34.087 -2.768 1.00 51.03 268 GLU A C 1
ATOM 2092 O O . GLU A 1 268 ? 40.093 34.541 -1.843 1.00 51.03 268 GLU A O 1
ATOM 2097 N N . LEU A 1 269 ? 39.762 32.973 -3.413 1.00 44.97 269 LEU A N 1
ATOM 2098 C CA . LEU A 1 269 ? 41.119 32.451 -3.432 1.00 44.97 269 LEU A CA 1
ATOM 2099 C C . LEU A 1 269 ? 41.821 33.169 -4.579 1.00 44.97 269 LEU A C 1
ATOM 2101 O O . LEU A 1 269 ? 41.705 32.768 -5.740 1.00 44.97 269 LEU A O 1
ATOM 2105 N N . ASP A 1 270 ? 42.500 34.257 -4.229 1.00 42.34 270 ASP A N 1
ATOM 2106 C CA . ASP A 1 270 ? 43.512 34.864 -5.077 1.00 42.34 270 ASP A CA 1
ATOM 2107 C C . ASP A 1 270 ? 44.520 33.781 -5.475 1.00 42.34 270 ASP A C 1
ATOM 2109 O O . ASP A 1 270 ? 45.071 33.052 -4.647 1.00 42.34 270 ASP A O 1
ATOM 2113 N N . SER A 1 271 ? 44.659 33.610 -6.785 1.00 41.34 271 SER A N 1
ATOM 2114 C CA . SER A 1 271 ? 45.585 32.670 -7.398 1.00 41.34 271 SER A CA 1
ATOM 2115 C C . SER A 1 271 ? 46.966 33.311 -7.401 1.00 41.34 271 SER A C 1
ATOM 2117 O O . SER A 1 271 ? 47.243 34.160 -8.247 1.00 41.34 271 SER A O 1
ATOM 2119 N N . ASP A 1 272 ? 47.810 32.917 -6.451 1.00 43.50 272 ASP A N 1
ATOM 2120 C CA . ASP A 1 272 ? 49.230 33.245 -6.490 1.00 43.50 272 ASP A CA 1
ATOM 2121 C C . ASP A 1 272 ? 49.908 32.457 -7.623 1.00 43.50 272 ASP A C 1
ATOM 2123 O O . ASP A 1 272 ? 49.926 31.225 -7.668 1.00 43.50 272 ASP A O 1
ATOM 2127 N N . ASP A 1 273 ? 50.419 33.242 -8.564 1.00 46.72 273 ASP A N 1
ATOM 2128 C CA . ASP A 1 273 ? 51.330 32.911 -9.648 1.00 46.72 273 ASP A CA 1
ATOM 2129 C C . ASP A 1 273 ? 52.630 32.307 -9.084 1.00 46.72 273 ASP A C 1
ATOM 2131 O O . ASP A 1 273 ? 53.406 32.997 -8.426 1.00 46.72 273 ASP A O 1
ATOM 2135 N N . GLU A 1 274 ? 52.892 31.019 -9.341 1.00 48.09 274 GLU A N 1
ATOM 2136 C CA . GLU A 1 274 ? 54.228 30.440 -9.158 1.00 48.09 274 GLU A CA 1
ATOM 2137 C C . GLU A 1 274 ? 54.719 29.796 -10.460 1.00 48.09 274 GLU A C 1
ATOM 2139 O O . GLU A 1 274 ? 54.470 28.637 -10.791 1.00 48.09 274 GLU A O 1
ATOM 2144 N N . SER A 1 275 ? 55.408 30.649 -11.216 1.00 47.84 275 SER A N 1
ATOM 2145 C CA . SER A 1 275 ? 56.487 30.398 -12.170 1.00 47.84 275 SER A CA 1
ATOM 2146 C C . SER A 1 275 ? 56.936 28.945 -12.399 1.00 47.84 275 SER A C 1
ATOM 2148 O O . SER A 1 275 ? 57.571 28.302 -11.562 1.00 47.84 275 SER A O 1
ATOM 2150 N N . VAL A 1 276 ? 56.743 28.531 -13.650 1.00 51.19 276 VAL A N 1
ATOM 2151 C CA . VAL A 1 276 ? 57.439 27.454 -14.360 1.00 51.19 276 VAL A CA 1
ATOM 2152 C C . VAL A 1 276 ? 58.960 27.562 -14.172 1.00 51.19 276 VAL A C 1
ATOM 2154 O O . VAL A 1 276 ? 59.568 28.581 -14.503 1.00 51.19 276 VAL A O 1
ATOM 2157 N N . LYS A 1 277 ? 59.592 26.480 -13.705 1.00 49.78 277 LYS A N 1
ATOM 2158 C CA . LYS A 1 277 ? 61.008 26.199 -13.972 1.00 49.78 277 LYS A CA 1
ATOM 2159 C C . LYS A 1 277 ? 61.115 24.881 -14.719 1.00 49.78 277 LYS A C 1
ATOM 2161 O O . LYS A 1 277 ? 60.980 23.808 -14.135 1.00 49.78 277 LYS A O 1
ATOM 2166 N N . ASP A 1 278 ? 61.370 25.008 -16.013 1.00 47.31 278 ASP A N 1
ATOM 2167 C CA . ASP A 1 278 ? 61.817 23.932 -16.882 1.00 47.31 278 ASP A CA 1
ATOM 2168 C C . ASP A 1 278 ? 63.170 23.400 -16.390 1.00 47.31 278 ASP A C 1
ATOM 2170 O O . ASP A 1 278 ? 64.132 24.152 -16.219 1.00 47.31 278 ASP A O 1
ATOM 2174 N N . GLY A 1 279 ? 63.225 22.093 -16.137 1.00 51.88 279 GLY A N 1
ATOM 2175 C CA . GLY A 1 279 ? 64.463 21.356 -15.922 1.00 51.88 279 GLY A CA 1
ATOM 2176 C C . GLY A 1 279 ? 64.976 20.812 -17.251 1.00 51.88 279 GLY A C 1
ATOM 2177 O O . GLY A 1 279 ? 64.303 19.996 -17.881 1.00 51.88 279 GLY A O 1
ATOM 2178 N N . ALA A 1 280 ? 66.163 21.268 -17.641 1.00 43.47 280 ALA A N 1
ATOM 2179 C CA . ALA A 1 280 ? 67.066 20.608 -18.579 1.00 43.47 280 ALA A CA 1
ATOM 2180 C C . ALA A 1 280 ? 68.261 20.052 -17.794 1.00 43.47 280 ALA A C 1
ATOM 2182 O O . ALA A 1 280 ? 68.659 20.714 -16.804 1.00 43.47 280 ALA A O 1
#

Sequence (280 aa):
MEHDILRQAVPWLHDVNLFWTEFEKRFGEIDRATKALKKLKSLKQKSSVQDYVTEFQSLAAYVNYDDLALRDMFYKGLKDEIKMAMLSQLFDVKDNSTTGQMVVDRALLIDQHLEQFSGHSIFEKNTSSSKDRAPAPTNNTREKLSSGDAVYMIGTDGRAVKGKIESIGQNNRGQVVPNVKWAGQNSTVQVPFPALKKDDRPMSGVTRAPPPPPVLTKGKGPGPMELDGEKRTGGIICLRCQGKGHMARDCPSKPISGYEAKIEEVKELDSDDESVKDGA